Protein AF-D3AUK9-F1 (afdb_monomer)

Secondary structure (DSSP, 8-state):
-HHHHHHHH-HHHHHHHHHHHHHHHHHHHHH----HHHHHHHHHH-HHIIIIIIHHHHHHHHHHH-SPPPHHHHHHHSSHHHHHHHHHHHHHHHHHHHHHHHHHHHHHHTTTS----SPP-S---TTHHHHHHHHHH-SSHHHHHHHHHHHHHHHHHHHHHHHHHHHHHS-HHHHHHHHHHHHHHHHHHHH-GGGGSTTGGG---HHHHH-HHHHHSSTTHHHHHHHHHHHHHHHHHHHHHT-

Structure (mmCIF, N/CA/C/O backbone):
data_AF-D3AUK9-F1
#
_entry.id   AF-D3AUK9-F1
#
loop_
_atom_site.group_PDB
_atom_site.id
_atom_site.type_symbol
_atom_site.label_atom_id
_atom_site.label_alt_id
_atom_site.label_comp_id
_atom_site.label_asym_id
_atom_site.label_entity_id
_atom_site.label_seq_id
_atom_site.pdbx_PDB_ins_code
_atom_site.Cartn_x
_atom_site.Cartn_y
_atom_site.Cartn_z
_atom_site.occupancy
_atom_site.B_iso_or_equiv
_atom_site.auth_seq_id
_atom_site.auth_comp_id
_atom_site.auth_asym_id
_atom_site.auth_atom_id
_atom_site.pdbx_PDB_model_num
ATOM 1 N N . MET A 1 1 ? -7.028 -16.458 15.672 1.00 83.19 1 MET A N 1
ATOM 2 C CA . MET A 1 1 ? -7.188 -15.115 15.079 1.00 83.19 1 MET A CA 1
ATOM 3 C C . MET A 1 1 ? -7.202 -15.163 13.557 1.00 83.19 1 MET A C 1
ATOM 5 O O . MET A 1 1 ? -8.233 -14.851 12.987 1.00 83.19 1 MET A O 1
ATOM 9 N N . VAL A 1 2 ? -6.134 -15.646 12.905 1.00 80.62 2 VAL A N 1
ATOM 10 C CA . VAL A 1 2 ? -6.003 -15.684 11.428 1.00 80.62 2 VAL A CA 1
ATOM 11 C C . VAL A 1 2 ? -7.213 -16.299 10.715 1.00 80.62 2 VAL A C 1
ATOM 13 O O . VAL A 1 2 ? -7.786 -15.641 9.860 1.00 80.62 2 VAL A O 1
ATOM 16 N N . ARG A 1 3 ? -7.676 -17.491 11.122 1.00 82.38 3 ARG A N 1
ATOM 17 C CA . ARG A 1 3 ? -8.861 -18.139 10.525 1.00 82.38 3 ARG A CA 1
ATOM 18 C C . ARG A 1 3 ? -10.126 -17.264 10.543 1.00 82.38 3 ARG A C 1
ATOM 20 O O . ARG A 1 3 ? -10.845 -17.227 9.560 1.00 82.38 3 ARG A O 1
ATOM 27 N N . ARG A 1 4 ? -10.375 -16.518 11.622 1.00 81.50 4 ARG A N 1
ATOM 28 C CA . ARG A 1 4 ? -11.556 -15.639 11.713 1.00 81.50 4 ARG A CA 1
ATOM 29 C C . ARG A 1 4 ? -11.426 -14.419 10.815 1.00 81.50 4 ARG A C 1
ATOM 31 O O . ARG A 1 4 ? -12.382 -14.012 10.169 1.00 81.50 4 ARG A O 1
ATOM 38 N N . VAL A 1 5 ? -10.227 -13.836 10.772 1.00 81.31 5 VAL A N 1
ATOM 39 C CA . VAL A 1 5 ? -9.946 -12.721 9.863 1.00 81.31 5 VAL A CA 1
ATOM 40 C C . VAL A 1 5 ? -10.080 -13.188 8.412 1.00 81.31 5 VAL A C 1
ATOM 42 O O . VAL A 1 5 ? -10.626 -12.457 7.597 1.00 81.31 5 VAL A O 1
ATOM 45 N N . TRP A 1 6 ? -9.676 -14.425 8.108 1.00 83.81 6 TRP A N 1
ATOM 46 C CA . TRP A 1 6 ? -9.860 -15.052 6.800 1.00 83.81 6 TRP A CA 1
ATOM 47 C C . TRP A 1 6 ? -11.337 -15.232 6.432 1.00 83.81 6 TRP A C 1
ATOM 49 O O . TRP A 1 6 ? -1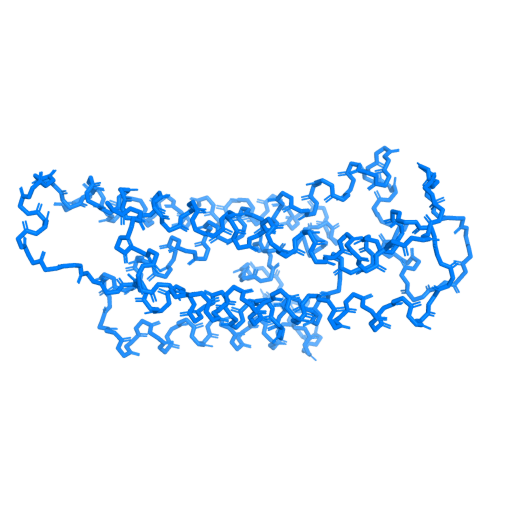1.740 -14.879 5.327 1.00 83.81 6 TRP A O 1
ATOM 59 N N . GLU A 1 7 ? -12.155 -15.722 7.366 1.00 85.19 7 GLU A N 1
ATOM 60 C CA . GLU A 1 7 ? -13.603 -15.879 7.177 1.00 85.19 7 GLU A CA 1
ATOM 61 C C . GLU A 1 7 ? -14.287 -14.529 6.876 1.00 85.19 7 GLU A C 1
ATOM 63 O O . GLU A 1 7 ? -15.116 -14.458 5.973 1.00 85.19 7 GLU A O 1
ATOM 68 N N . LYS A 1 8 ? -13.885 -13.436 7.547 1.00 83.31 8 LYS A N 1
ATOM 69 C CA . LYS A 1 8 ? -14.381 -12.072 7.257 1.00 83.31 8 LYS A CA 1
ATOM 70 C C . LYS A 1 8 ? -13.822 -11.490 5.949 1.00 83.31 8 LYS A C 1
ATOM 72 O O . LYS A 1 8 ? -14.513 -10.762 5.230 1.00 83.31 8 LYS A O 1
ATOM 77 N N . ALA A 1 9 ? -12.564 -11.794 5.635 1.00 81.44 9 ALA A N 1
ATOM 78 C CA . ALA A 1 9 ? -11.902 -11.355 4.413 1.00 81.44 9 ALA A CA 1
ATOM 79 C C . ALA A 1 9 ? -12.588 -11.937 3.173 1.00 81.44 9 ALA A C 1
ATOM 81 O O . ALA A 1 9 ? -12.938 -11.186 2.262 1.00 81.44 9 ALA A O 1
ATOM 82 N N . GLY A 1 10 ? -12.844 -13.244 3.177 1.00 84.69 10 GLY A N 1
ATOM 83 C CA . GLY A 1 10 ? -13.450 -13.963 2.064 1.00 84.69 10 GLY A CA 1
ATOM 84 C C . GLY A 1 10 ? -12.535 -14.064 0.837 1.00 84.69 10 GLY A C 1
ATOM 85 O O . GLY A 1 10 ? -11.755 -13.166 0.521 1.00 84.69 10 GLY A O 1
ATOM 86 N N . LEU A 1 11 ? -12.664 -15.165 0.097 1.00 87.75 11 LEU A N 1
ATOM 87 C CA . LEU A 1 11 ? -11.860 -15.429 -1.103 1.00 87.75 11 LEU A CA 1
ATOM 88 C C . LEU A 1 11 ? -12.152 -14.451 -2.253 1.00 87.75 11 LEU A C 1
ATOM 90 O O . LEU A 1 11 ? -11.255 -14.130 -3.027 1.00 87.75 11 LEU A O 1
ATOM 94 N N . GLY A 1 12 ? -13.382 -13.937 -2.357 1.00 88.38 12 GLY A N 1
ATOM 95 C CA . GLY A 1 12 ? -13.797 -13.083 -3.477 1.00 88.38 12 GLY A CA 1
ATOM 96 C C . GLY A 1 12 ? -12.948 -11.819 -3.644 1.00 88.38 12 GLY A C 1
ATOM 97 O O . GLY A 1 12 ? -12.628 -11.449 -4.768 1.00 88.38 12 GLY A O 1
ATOM 98 N N . LYS A 1 13 ? -12.506 -11.193 -2.543 1.00 89.62 13 LYS A N 1
ATOM 99 C CA . LYS A 1 13 ? -11.659 -9.985 -2.587 1.00 89.62 13 LYS A CA 1
ATOM 100 C C . LYS A 1 13 ? -10.260 -10.284 -3.134 1.00 89.62 13 LYS A C 1
ATOM 102 O O . LYS A 1 13 ? -9.698 -9.469 -3.857 1.00 89.62 13 LYS A O 1
ATOM 107 N N . PHE A 1 14 ? -9.724 -11.466 -2.826 1.00 89.00 14 PHE A N 1
ATOM 108 C CA . PHE A 1 14 ? -8.441 -11.929 -3.356 1.00 89.00 14 PHE A CA 1
ATOM 109 C C . PHE A 1 14 ? -8.522 -12.167 -4.859 1.00 89.00 14 PHE A C 1
ATOM 111 O O . PHE A 1 14 ? -7.675 -11.671 -5.595 1.00 89.00 14 PHE A O 1
ATOM 118 N N . PHE A 1 15 ? -9.560 -12.875 -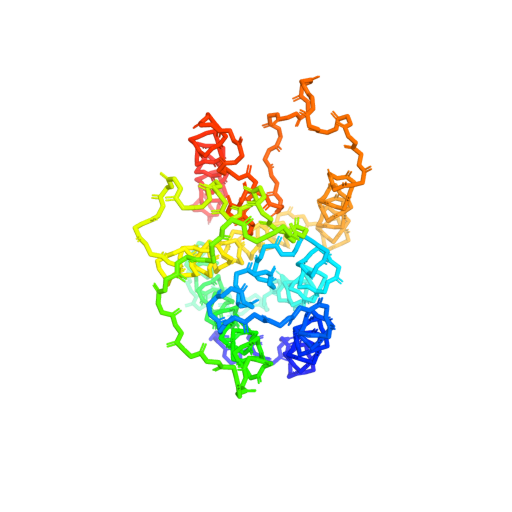5.313 1.00 91.25 15 PHE A N 1
ATOM 119 C CA . PHE A 1 15 ? -9.793 -13.090 -6.740 1.00 91.25 15 PHE A CA 1
ATOM 120 C C . PHE A 1 15 ? -10.021 -11.777 -7.484 1.00 91.25 15 PHE A C 1
ATOM 122 O O . PHE A 1 15 ? -9.451 -11.585 -8.552 1.00 91.25 15 PHE A O 1
ATOM 129 N N . LEU A 1 16 ? -10.797 -10.857 -6.905 1.00 92.62 16 LEU A N 1
ATOM 130 C CA . LEU A 1 16 ? -11.033 -9.543 -7.490 1.00 92.62 16 LEU A CA 1
ATOM 131 C C . LEU A 1 16 ? -9.719 -8.784 -7.694 1.00 92.62 16 LEU A C 1
ATOM 133 O O . LEU A 1 16 ? -9.466 -8.314 -8.799 1.00 92.62 16 LEU A O 1
ATOM 137 N N . LEU A 1 17 ? -8.866 -8.709 -6.664 1.00 92.12 17 LEU A N 1
ATOM 138 C CA . LEU A 1 17 ? -7.568 -8.056 -6.812 1.00 92.12 17 LEU A CA 1
ATOM 139 C C . LEU A 1 17 ? -6.706 -8.769 -7.849 1.00 92.12 17 LEU A C 1
ATOM 141 O O . LEU A 1 17 ? -6.163 -8.114 -8.723 1.00 92.12 17 LEU A O 1
ATOM 145 N N . PHE A 1 18 ? -6.616 -10.096 -7.778 1.00 92.62 18 PHE A N 1
ATOM 146 C CA . PHE A 1 18 ? -5.813 -10.898 -8.696 1.00 92.62 18 PHE A CA 1
ATOM 147 C C . PHE A 1 18 ? -6.205 -10.664 -10.162 1.00 92.62 18 PHE A C 1
ATOM 149 O O . PHE A 1 18 ? -5.341 -10.432 -11.005 1.00 92.62 18 PHE A O 1
ATOM 156 N N . VAL A 1 19 ? -7.506 -10.667 -10.466 1.00 93.56 19 VAL A N 1
ATOM 157 C CA . VAL A 1 19 ? -8.021 -10.406 -11.818 1.00 93.56 19 VAL A CA 1
ATOM 158 C C . VAL A 1 19 ? -7.744 -8.967 -12.243 1.00 93.56 19 VAL A C 1
ATOM 160 O O . VAL A 1 19 ? -7.290 -8.752 -13.362 1.00 93.56 19 VAL A O 1
ATOM 163 N N . LEU A 1 20 ? -7.955 -7.981 -11.367 1.00 93.31 20 LEU A N 1
ATOM 164 C CA . LEU A 1 20 ? -7.631 -6.587 -11.680 1.00 93.31 20 LEU A CA 1
ATOM 165 C C . LEU A 1 20 ? -6.128 -6.400 -11.940 1.00 93.31 20 LEU A C 1
ATOM 167 O O . LEU A 1 20 ? -5.760 -5.745 -12.910 1.00 93.31 20 LEU A O 1
ATOM 171 N N . SER A 1 21 ? -5.259 -7.021 -11.138 1.00 92.19 21 SER A N 1
ATOM 172 C CA . SER A 1 21 ? -3.807 -7.030 -11.347 1.00 92.19 21 SER A CA 1
ATOM 173 C C . SER A 1 21 ? -3.421 -7.639 -12.695 1.00 92.19 21 SER A C 1
ATOM 175 O O . SER A 1 21 ? -2.551 -7.101 -13.377 1.00 92.19 21 SER A O 1
ATOM 177 N N . LEU A 1 22 ? -4.080 -8.729 -13.107 1.00 91.81 22 LEU A N 1
ATOM 178 C CA . LEU A 1 22 ? -3.879 -9.317 -14.432 1.00 91.81 22 LEU A CA 1
ATOM 179 C C . LEU A 1 22 ? -4.334 -8.375 -15.550 1.00 91.81 22 LEU A C 1
ATOM 181 O O . LEU A 1 22 ? -3.610 -8.206 -16.523 1.00 91.81 22 LEU A O 1
ATOM 185 N N . LEU A 1 23 ? -5.509 -7.755 -15.423 1.00 91.19 23 LEU A N 1
ATOM 186 C CA . LEU A 1 23 ? -6.055 -6.858 -16.446 1.00 91.19 23 LEU A CA 1
ATOM 187 C C . LEU A 1 23 ? -5.171 -5.625 -16.656 1.00 91.19 23 LEU A C 1
ATOM 189 O O . LEU A 1 23 ? -4.817 -5.324 -17.793 1.00 91.19 23 LEU A O 1
ATOM 193 N N . PHE A 1 24 ? -4.767 -4.951 -15.575 1.00 88.06 24 PHE A N 1
ATOM 194 C CA . PHE A 1 24 ? -3.859 -3.802 -15.658 1.00 88.06 24 PHE A CA 1
ATOM 195 C C . PHE A 1 24 ? -2.479 -4.211 -16.181 1.00 88.06 24 PHE A C 1
ATOM 197 O O . PHE A 1 24 ? -1.945 -3.557 -17.073 1.00 88.06 24 PHE A O 1
ATOM 204 N N . GLY A 1 25 ? -1.930 -5.336 -15.709 1.00 84.56 25 GLY A N 1
ATOM 205 C CA . GLY A 1 25 ? -0.647 -5.829 -16.208 1.00 84.56 25 GLY A CA 1
ATOM 206 C C . GLY A 1 25 ? -0.685 -6.222 -17.691 1.00 84.56 25 GLY A C 1
ATOM 207 O O . GLY A 1 25 ? 0.280 -5.988 -18.410 1.00 84.56 25 GLY A O 1
ATOM 208 N N . LEU A 1 26 ? -1.794 -6.774 -18.191 1.00 86.69 26 LEU A N 1
ATOM 209 C CA . LEU A 1 26 ? -1.962 -7.063 -19.620 1.00 86.69 26 LEU A CA 1
ATOM 210 C C . LEU A 1 26 ? -2.169 -5.791 -20.447 1.00 86.69 26 LEU A C 1
ATOM 212 O O . LEU A 1 26 ? -1.640 -5.712 -21.552 1.00 86.69 26 LEU A O 1
ATOM 216 N N . SER A 1 27 ? -2.893 -4.802 -19.917 1.00 84.88 27 SER A N 1
ATOM 217 C CA . SER A 1 27 ? -3.068 -3.499 -20.568 1.00 84.88 27 SER A CA 1
ATOM 218 C C . SER A 1 27 ? -1.721 -2.822 -20.824 1.00 84.88 27 SER A C 1
ATOM 220 O O . SER A 1 27 ? -1.486 -2.325 -21.923 1.00 84.88 27 SER A O 1
ATOM 222 N N . GLU A 1 28 ? -0.812 -2.868 -19.848 1.00 79.81 28 GLU A N 1
ATOM 223 C CA . GLU A 1 28 ? 0.521 -2.274 -19.984 1.00 79.81 28 GLU A CA 1
ATOM 224 C C . GLU A 1 28 ? 1.384 -3.022 -21.009 1.00 79.81 28 GLU A C 1
ATOM 226 O O . GLU A 1 28 ? 2.085 -2.411 -21.809 1.00 79.81 28 GLU A O 1
ATOM 231 N N . ARG A 1 29 ? 1.257 -4.355 -21.076 1.00 74.88 29 ARG A N 1
ATOM 232 C CA . ARG A 1 29 ? 1.980 -5.184 -22.055 1.00 74.88 29 ARG A CA 1
ATOM 233 C C . ARG A 1 29 ? 1.612 -4.857 -23.502 1.00 74.88 29 ARG A C 1
ATOM 235 O O . ARG A 1 29 ? 2.447 -4.987 -24.392 1.00 74.88 29 ARG A O 1
ATOM 242 N N . VAL A 1 30 ? 0.358 -4.483 -23.756 1.00 63.41 30 VAL A N 1
ATOM 243 C CA . VAL A 1 30 ? -0.103 -4.103 -25.103 1.00 63.41 30 VAL A CA 1
ATOM 244 C C . VAL A 1 30 ? 0.526 -2.774 -25.547 1.00 63.41 30 VAL A C 1
ATOM 246 O O . VAL A 1 30 ? 0.650 -2.532 -26.746 1.00 63.41 30 VAL A O 1
ATOM 249 N N . SER A 1 31 ? 0.968 -1.945 -24.597 1.00 59.28 31 SER A N 1
ATOM 250 C CA . SER A 1 31 ? 1.514 -0.609 -24.841 1.00 59.28 31 SER A CA 1
ATOM 251 C C . SER A 1 31 ? 2.997 -0.609 -25.253 1.00 59.28 31 SER A C 1
ATOM 253 O O . SER A 1 31 ? 3.444 0.327 -25.918 1.00 59.28 31 SER A O 1
ATOM 255 N N . THR A 1 32 ? 3.772 -1.657 -24.927 1.00 58.97 32 THR A N 1
ATOM 256 C CA . THR A 1 32 ? 5.242 -1.620 -25.072 1.00 58.97 32 THR A CA 1
ATOM 257 C C . THR A 1 32 ? 5.903 -2.981 -25.348 1.00 58.97 32 THR A C 1
ATOM 259 O O . THR A 1 32 ? 5.595 -3.995 -24.725 1.00 58.97 32 THR A O 1
ATOM 262 N N . GLN A 1 33 ? 6.891 -3.007 -26.256 1.00 57.28 33 GLN A N 1
ATOM 263 C CA . GLN A 1 33 ? 7.798 -4.150 -26.461 1.00 57.28 33 GLN A CA 1
ATOM 264 C C . GLN A 1 33 ? 8.992 -4.072 -25.499 1.00 57.28 33 GLN A C 1
ATOM 266 O O . GLN A 1 33 ? 10.090 -3.678 -25.888 1.00 57.28 33 GLN A O 1
ATOM 271 N N . ASP A 1 34 ? 8.773 -4.458 -24.245 1.00 70.06 34 ASP A N 1
ATOM 272 C CA . ASP A 1 34 ? 9.756 -4.278 -23.174 1.00 70.06 34 ASP A CA 1
ATOM 273 C C . ASP A 1 34 ? 10.297 -5.597 -22.591 1.00 70.06 34 ASP A C 1
ATOM 275 O O . ASP A 1 34 ? 9.736 -6.682 -22.751 1.00 70.06 34 ASP A O 1
ATOM 279 N N . THR A 1 35 ? 11.438 -5.514 -21.902 1.00 84.50 35 THR A N 1
ATOM 280 C CA . THR A 1 35 ? 12.014 -6.630 -21.133 1.00 84.50 35 THR A CA 1
ATOM 281 C C . THR A 1 35 ? 11.206 -6.872 -19.857 1.00 84.50 35 THR A C 1
ATOM 283 O O . THR A 1 35 ? 10.535 -5.969 -19.353 1.00 84.50 35 THR A O 1
ATOM 286 N N . LEU A 1 36 ? 11.291 -8.078 -19.281 1.00 86.00 36 LEU A N 1
ATOM 287 C CA . LEU A 1 36 ? 10.514 -8.435 -18.086 1.00 86.00 36 LEU A CA 1
ATOM 288 C C . LEU A 1 36 ? 10.660 -7.410 -16.937 1.00 86.00 36 LEU A C 1
ATOM 290 O O . LEU A 1 36 ? 9.636 -6.996 -16.397 1.00 86.00 36 LEU A O 1
ATOM 294 N N . PRO A 1 37 ? 11.866 -6.944 -16.549 1.00 86.38 37 PRO A N 1
ATOM 295 C CA . PRO A 1 37 ? 11.988 -6.008 -15.427 1.00 86.38 37 PRO A CA 1
ATOM 296 C C . PRO A 1 37 ? 11.383 -4.632 -15.709 1.00 86.38 37 PRO A C 1
ATOM 298 O O . PRO A 1 37 ? 10.886 -3.984 -14.793 1.00 86.38 37 PRO A O 1
ATOM 301 N N . VAL A 1 38 ? 11.415 -4.192 -16.966 1.00 85.81 38 VAL A N 1
ATOM 302 C CA . VAL A 1 38 ? 10.840 -2.911 -17.392 1.00 85.81 38 VAL A CA 1
ATOM 303 C C . VAL A 1 38 ? 9.320 -2.976 -17.331 1.00 85.81 38 VAL A C 1
ATOM 305 O O . VAL A 1 38 ? 8.703 -2.093 -16.741 1.00 85.81 38 VAL A O 1
ATOM 308 N N . HIS A 1 39 ? 8.740 -4.078 -17.814 1.00 87.62 39 HIS A N 1
ATOM 309 C CA . HIS A 1 39 ? 7.311 -4.364 -17.689 1.00 87.62 39 HIS A CA 1
ATOM 310 C C . HIS A 1 39 ? 6.847 -4.355 -16.226 1.00 87.62 39 HIS A C 1
ATOM 312 O O . HIS A 1 39 ? 5.895 -3.667 -15.864 1.00 87.62 39 HIS A O 1
ATOM 318 N N . LEU A 1 40 ? 7.560 -5.067 -15.347 1.00 88.81 40 LEU A N 1
ATOM 319 C CA . LEU A 1 40 ? 7.232 -5.100 -13.918 1.00 88.81 40 LEU A CA 1
ATOM 320 C C . LEU A 1 40 ? 7.336 -3.713 -13.274 1.00 88.81 40 LEU A C 1
ATOM 322 O O . LEU A 1 40 ? 6.477 -3.346 -12.476 1.00 88.81 40 LEU A O 1
ATOM 326 N N . LEU A 1 41 ? 8.368 -2.934 -13.610 1.00 88.50 41 LEU A N 1
ATOM 327 C CA . LEU A 1 41 ? 8.520 -1.575 -13.095 1.00 88.50 41 LEU A CA 1
ATOM 328 C C . LEU A 1 41 ? 7.435 -0.629 -13.610 1.00 88.50 41 LEU A C 1
ATOM 330 O O . LEU A 1 41 ? 6.998 0.212 -12.831 1.00 88.50 41 LEU A O 1
ATOM 334 N N . ALA A 1 42 ? 6.991 -0.758 -14.860 1.00 87.69 42 ALA A N 1
ATOM 335 C CA . ALA A 1 42 ? 5.888 0.038 -15.393 1.00 87.69 42 ALA A CA 1
ATOM 336 C C . ALA A 1 42 ? 4.610 -0.209 -14.578 1.00 87.69 42 ALA A C 1
ATOM 338 O O . ALA A 1 42 ? 4.073 0.717 -13.973 1.00 87.69 42 ALA A O 1
ATOM 339 N N . VAL A 1 43 ? 4.213 -1.476 -14.417 1.00 88.88 43 VAL A N 1
ATOM 340 C CA . VAL A 1 43 ? 3.007 -1.842 -13.654 1.00 88.88 43 VAL A CA 1
ATOM 341 C C . VAL A 1 43 ? 3.122 -1.459 -12.171 1.00 88.88 43 VAL A C 1
ATOM 343 O O . VAL A 1 43 ? 2.165 -0.976 -11.569 1.00 88.88 43 VAL A O 1
ATOM 346 N N . LEU A 1 44 ? 4.295 -1.634 -11.548 1.00 89.69 44 LEU A N 1
ATOM 347 C CA . LEU A 1 44 ? 4.500 -1.275 -10.138 1.00 89.69 44 LEU A CA 1
ATOM 348 C C . LEU A 1 44 ? 4.515 0.239 -9.886 1.00 89.69 44 LEU A C 1
ATOM 350 O O . LEU A 1 44 ? 4.283 0.650 -8.749 1.00 89.69 44 LEU A O 1
ATOM 354 N N . ASN A 1 45 ? 4.797 1.053 -10.904 1.00 88.31 45 ASN A N 1
ATOM 355 C CA . ASN A 1 45 ? 4.790 2.511 -10.803 1.00 88.31 45 ASN A CA 1
ATOM 356 C C . ASN A 1 45 ? 3.529 3.151 -11.401 1.00 88.31 45 ASN A C 1
ATOM 358 O O . ASN A 1 45 ? 3.390 4.374 -11.329 1.00 88.31 45 ASN A O 1
ATOM 362 N N . ASP A 1 46 ? 2.595 2.354 -11.924 1.00 87.88 46 ASP A N 1
ATOM 363 C CA . ASP A 1 46 ? 1.311 2.850 -12.402 1.00 87.88 46 ASP A CA 1
ATOM 364 C C . ASP A 1 46 ? 0.440 3.331 -11.232 1.00 87.88 46 ASP A C 1
ATOM 366 O O . ASP A 1 46 ? -0.092 2.561 -10.425 1.00 87.88 46 ASP A O 1
ATOM 370 N N . GLN A 1 47 ? 0.292 4.655 -11.156 1.00 87.50 47 GLN A N 1
ATOM 371 C CA . GLN A 1 47 ? -0.484 5.341 -10.131 1.00 87.50 47 GLN A CA 1
ATOM 372 C C . GLN A 1 47 ? -1.980 5.019 -10.202 1.00 87.50 47 GLN A C 1
ATOM 374 O O . GLN A 1 47 ? -2.648 4.944 -9.167 1.00 87.50 47 GLN A O 1
ATOM 379 N N . TYR A 1 48 ? -2.503 4.794 -11.408 1.00 87.38 48 TYR A N 1
ATOM 380 C CA . TYR A 1 48 ? -3.911 4.486 -11.625 1.00 87.38 48 TYR A CA 1
ATOM 381 C C . TYR A 1 48 ? -4.236 3.079 -11.148 1.00 87.38 48 TYR A C 1
ATOM 383 O O . TYR A 1 48 ? -5.245 2.885 -10.465 1.00 87.38 48 TYR A O 1
ATOM 391 N N . TYR A 1 49 ? -3.348 2.125 -11.423 1.00 89.31 49 TYR A N 1
ATOM 392 C CA . TYR A 1 49 ? -3.495 0.754 -10.962 1.00 89.31 49 TYR A CA 1
ATOM 393 C C . TYR A 1 49 ? -3.693 0.678 -9.441 1.00 89.31 49 TYR A C 1
ATOM 395 O O . TYR A 1 49 ? -4.697 0.122 -8.982 1.00 89.31 49 TYR A O 1
ATOM 403 N N . TYR A 1 50 ? -2.823 1.281 -8.619 1.00 88.81 50 TYR A N 1
ATOM 404 C CA . TYR A 1 50 ? -3.045 1.139 -7.176 1.00 88.81 50 TYR A CA 1
ATOM 405 C C . TYR A 1 50 ? -4.207 1.979 -6.660 1.00 88.81 50 TYR A C 1
ATOM 407 O O . TYR A 1 50 ? -4.928 1.515 -5.781 1.00 88.81 50 TYR A O 1
ATOM 415 N N . THR A 1 51 ? -4.420 3.189 -7.172 1.00 88.19 51 THR A N 1
ATOM 416 C CA . THR A 1 51 ? -5.477 4.060 -6.641 1.00 88.19 51 THR A CA 1
ATOM 417 C C . THR A 1 51 ? -6.876 3.579 -7.022 1.00 88.19 51 THR A C 1
ATOM 419 O O . THR A 1 51 ? -7.802 3.708 -6.222 1.00 88.19 51 THR A O 1
ATOM 422 N N . PHE A 1 52 ? -7.055 2.982 -8.201 1.00 89.75 52 PHE A N 1
ATOM 423 C CA . PHE A 1 52 ? -8.377 2.560 -8.674 1.00 89.75 52 PHE A CA 1
ATOM 424 C C . PHE A 1 52 ? -8.632 1.054 -8.580 1.00 89.75 52 PHE A C 1
ATOM 426 O O . PHE A 1 52 ? -9.789 0.668 -8.435 1.00 89.75 52 PHE A O 1
ATOM 433 N N . ALA A 1 53 ? -7.603 0.201 -8.593 1.00 91.19 53 ALA A N 1
ATOM 434 C CA . ALA A 1 53 ? -7.789 -1.243 -8.424 1.00 91.19 53 ALA A CA 1
ATOM 435 C C . ALA A 1 53 ? -7.405 -1.724 -7.022 1.00 91.19 53 ALA A C 1
ATOM 437 O O . ALA A 1 53 ? -8.215 -2.326 -6.318 1.00 91.19 53 ALA A O 1
ATOM 438 N N . VAL A 1 54 ? -6.176 -1.449 -6.593 1.00 92.62 54 VAL A N 1
ATOM 439 C CA . VAL A 1 54 ? -5.624 -2.054 -5.374 1.00 92.62 54 VAL A CA 1
ATOM 440 C C . VAL A 1 54 ? -6.255 -1.485 -4.106 1.00 92.62 54 VAL A C 1
ATOM 442 O O . VAL A 1 54 ? -6.748 -2.225 -3.254 1.00 92.62 54 VAL A O 1
ATOM 445 N N . LEU A 1 55 ? -6.234 -0.161 -3.971 1.00 91.94 55 LEU A N 1
ATOM 446 C CA . LEU A 1 55 ? -6.612 0.550 -2.759 1.00 91.94 55 LEU A CA 1
ATOM 447 C C . LEU A 1 55 ? -8.096 0.349 -2.408 1.00 91.94 55 LEU A C 1
ATOM 449 O O . LEU A 1 55 ? -8.366 0.041 -1.246 1.00 91.94 55 LEU A O 1
ATOM 453 N N . PRO A 1 56 ? -9.062 0.404 -3.351 1.00 92.62 56 PRO A N 1
ATOM 454 C CA . PRO A 1 56 ? -10.458 0.094 -3.047 1.00 92.62 56 PRO A CA 1
ATOM 455 C C . PRO A 1 56 ? -10.646 -1.334 -2.539 1.00 92.62 56 PRO A C 1
ATOM 457 O O . PRO A 1 56 ? -11.302 -1.542 -1.520 1.00 92.62 56 PRO A O 1
ATOM 460 N N . VAL A 1 57 ? -10.033 -2.326 -3.194 1.00 93.44 57 VAL A N 1
ATOM 461 C CA . VAL A 1 57 ? -10.155 -3.734 -2.785 1.00 93.44 57 VAL A CA 1
ATOM 462 C C . VAL A 1 57 ? -9.523 -3.962 -1.412 1.00 93.44 57 VAL A C 1
ATOM 464 O O . VAL A 1 57 ? -10.099 -4.654 -0.567 1.00 93.44 57 VAL A O 1
ATOM 467 N N . PHE A 1 58 ? -8.378 -3.333 -1.146 1.00 94.19 58 PHE A N 1
ATOM 468 C CA . PHE A 1 58 ? -7.722 -3.419 0.152 1.00 94.19 58 PHE A CA 1
ATOM 469 C C . PHE A 1 58 ? -8.525 -2.722 1.262 1.00 94.19 58 PHE A C 1
ATOM 471 O O . PHE A 1 58 ? -8.684 -3.271 2.350 1.00 94.19 58 PHE A O 1
ATOM 478 N N . LEU A 1 59 ? -9.128 -1.563 0.995 1.00 93.44 59 LEU A N 1
ATOM 479 C CA . LEU A 1 59 ? -10.020 -0.900 1.950 1.00 93.44 59 LEU A CA 1
ATOM 480 C C . LEU A 1 59 ? -11.297 -1.717 2.203 1.00 93.44 59 LEU A C 1
ATOM 482 O O . LEU A 1 59 ? -11.753 -1.801 3.345 1.00 93.44 59 LEU A O 1
ATOM 486 N N . LEU A 1 60 ? -11.847 -2.395 1.191 1.00 92.38 60 LEU A N 1
ATOM 487 C CA . LEU A 1 60 ? -12.949 -3.352 1.366 1.00 92.38 60 LEU A CA 1
ATOM 488 C C . LEU A 1 60 ? -12.544 -4.545 2.247 1.00 92.38 60 LEU A C 1
ATOM 490 O O . LEU A 1 60 ? -13.337 -5.025 3.063 1.00 92.38 60 LEU A O 1
ATOM 494 N N . LEU A 1 61 ? -11.301 -5.018 2.131 1.00 92.94 61 LEU A N 1
ATOM 495 C CA . LEU A 1 61 ? -10.751 -6.021 3.042 1.00 92.94 61 LEU A CA 1
ATOM 496 C C . LEU A 1 61 ? -1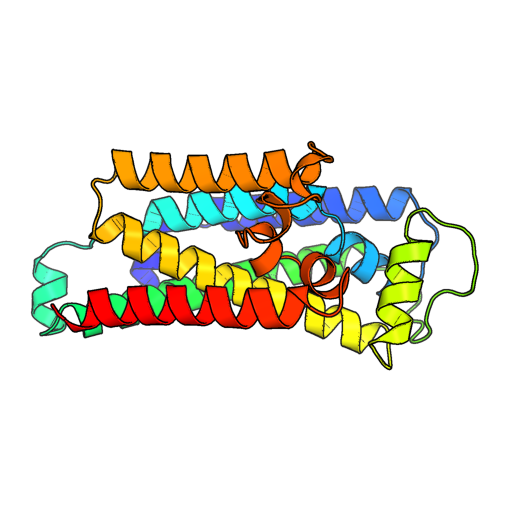0.693 -5.470 4.474 1.00 92.94 61 LEU A C 1
ATOM 498 O O . LEU A 1 61 ? -11.254 -6.078 5.388 1.00 92.94 61 LEU A O 1
ATOM 502 N N . CYS A 1 62 ? -10.072 -4.309 4.676 1.00 92.50 62 CYS A N 1
ATOM 503 C CA . CYS A 1 62 ? -9.924 -3.704 5.996 1.00 92.50 62 CYS A CA 1
ATOM 504 C C . CYS A 1 62 ? -11.276 -3.427 6.664 1.00 92.50 62 CYS A C 1
ATOM 506 O O . CYS A 1 62 ? -11.468 -3.756 7.833 1.00 92.50 62 CYS A O 1
ATOM 508 N N . THR A 1 63 ? -12.242 -2.890 5.918 1.00 89.75 63 THR A N 1
ATOM 509 C CA . THR A 1 63 ? -13.579 -2.569 6.438 1.00 89.75 63 THR A CA 1
ATOM 510 C C . THR A 1 63 ? -14.370 -3.800 6.864 1.00 89.75 63 THR A C 1
ATOM 512 O O . THR A 1 63 ? -15.122 -3.727 7.831 1.00 89.75 63 THR A O 1
ATOM 515 N N . SER A 1 64 ? -14.153 -4.953 6.225 1.00 88.12 64 SER A N 1
ATOM 516 C CA . SER A 1 64 ? -14.771 -6.217 6.650 1.00 88.12 64 SER A CA 1
ATOM 517 C C . SER A 1 64 ? -14.199 -6.793 7.950 1.00 88.12 64 SER A C 1
ATOM 519 O O . SER A 1 64 ? -14.850 -7.598 8.609 1.00 88.12 64 SER A O 1
ATOM 521 N N . VAL A 1 65 ? -12.984 -6.386 8.327 1.00 87.75 65 VAL A N 1
ATOM 522 C CA . VAL A 1 65 ? -12.257 -6.909 9.494 1.00 87.75 65 VAL A CA 1
ATOM 523 C C . VAL A 1 65 ? -12.239 -5.912 10.659 1.00 87.75 65 VAL A C 1
ATOM 525 O O . VAL A 1 65 ? -11.998 -6.321 11.797 1.00 87.75 65 VAL A O 1
ATOM 528 N N . MET A 1 66 ? -12.490 -4.623 10.400 1.00 86.88 66 MET A N 1
ATOM 529 C CA . MET A 1 66 ? -12.279 -3.557 11.385 1.00 86.88 66 MET A CA 1
ATOM 530 C C . MET A 1 66 ? -13.091 -3.741 12.671 1.00 86.88 66 MET A C 1
ATOM 532 O O . MET A 1 66 ? -12.570 -3.466 13.748 1.00 86.88 66 MET A O 1
ATOM 536 N N . GLU A 1 67 ? -14.312 -4.274 12.575 1.00 82.50 67 GLU A N 1
ATOM 537 C CA . GLU A 1 67 ? -15.197 -4.465 13.727 1.00 82.50 67 GLU A CA 1
ATOM 538 C C . GLU A 1 67 ? -14.597 -5.414 14.754 1.00 82.50 67 GLU A C 1
ATOM 540 O O . GLU A 1 67 ? -14.004 -6.448 14.410 1.00 82.50 67 GLU A O 1
ATOM 545 N N . ASP A 1 68 ? -14.749 -5.055 16.025 1.00 78.00 68 ASP A N 1
ATOM 546 C CA . ASP A 1 68 ? -14.287 -5.885 17.120 1.00 78.00 68 ASP A CA 1
ATOM 547 C C . ASP A 1 68 ? -15.050 -7.199 17.218 1.00 78.00 68 ASP A C 1
ATOM 549 O O . ASP A 1 68 ? -16.245 -7.298 16.941 1.00 78.00 68 ASP A O 1
ATOM 553 N N . ASP A 1 69 ? -14.297 -8.244 17.553 1.00 77.81 69 ASP A N 1
ATOM 554 C CA . ASP A 1 69 ? -14.869 -9.546 17.833 1.00 77.81 69 ASP A CA 1
ATOM 555 C C . ASP A 1 69 ? -15.670 -9.486 19.139 1.00 77.81 69 ASP A C 1
ATOM 557 O O . ASP A 1 69 ? -15.525 -8.569 19.950 1.00 77.81 69 ASP A O 1
ATOM 561 N N . THR A 1 70 ? -16.518 -10.491 19.353 1.00 74.88 70 THR A N 1
ATOM 562 C CA . THR A 1 70 ? -17.378 -10.561 20.535 1.00 74.88 70 THR A CA 1
ATOM 563 C C . THR A 1 70 ? -16.580 -10.382 21.835 1.00 74.88 70 THR A C 1
ATOM 565 O O . THR A 1 70 ? -15.442 -10.853 21.935 1.00 74.88 70 THR A O 1
ATOM 568 N N . PRO A 1 71 ? -17.169 -9.761 22.874 1.00 70.31 71 PRO A N 1
ATOM 569 C CA . PRO A 1 71 ? -16.467 -9.433 24.121 1.00 70.31 71 PRO A CA 1
ATOM 570 C C . PRO A 1 71 ? -15.846 -10.660 24.807 1.00 70.31 71 PRO A C 1
ATOM 572 O O . PRO A 1 71 ? -14.807 -10.558 25.455 1.00 70.31 71 PRO A O 1
ATOM 575 N N . PHE A 1 72 ? -16.410 -11.850 24.580 1.00 62.62 72 PHE A N 1
ATOM 576 C CA . PHE A 1 72 ? -15.868 -13.128 25.051 1.00 62.62 72 PHE A CA 1
ATOM 577 C C . PHE A 1 72 ? -14.445 -13.414 24.536 1.00 62.62 72 PHE A C 1
ATOM 579 O O . PHE A 1 72 ? -13.644 -14.081 25.188 1.00 62.62 72 PHE A O 1
ATOM 586 N N . VAL A 1 73 ? -14.104 -12.896 23.355 1.00 71.38 73 VAL A N 1
ATOM 587 C CA . VAL A 1 73 ? -12.771 -13.014 22.763 1.00 71.38 73 VAL A CA 1
ATOM 588 C C . VAL A 1 73 ? -11.786 -12.088 23.465 1.00 71.38 73 VAL A C 1
ATOM 590 O O . VAL A 1 73 ? -10.655 -12.511 23.688 1.00 71.38 73 VAL A O 1
ATOM 593 N N . LEU A 1 74 ? -12.199 -10.877 23.859 1.00 72.38 74 LEU A N 1
ATOM 594 C CA . LEU A 1 74 ? -11.332 -9.932 24.571 1.00 72.38 74 LEU A CA 1
ATOM 595 C C . LEU A 1 74 ? -10.889 -10.479 25.933 1.00 72.38 74 LEU A C 1
ATOM 597 O O . LEU A 1 74 ? -9.706 -10.395 26.260 1.00 72.38 74 LEU A O 1
ATOM 601 N N . VAL A 1 75 ? -11.798 -11.120 26.677 1.00 72.19 75 VAL A N 1
ATOM 602 C CA . VAL A 1 75 ? -11.496 -11.720 27.994 1.00 72.19 75 VAL A CA 1
ATOM 603 C C . VAL A 1 75 ? -10.350 -12.734 27.905 1.00 72.19 75 VAL A C 1
ATOM 605 O O . VAL A 1 75 ? -9.505 -12.802 28.794 1.00 72.19 75 VAL A O 1
ATOM 608 N N . ARG A 1 76 ? -10.246 -13.474 26.792 1.00 79.50 76 ARG A N 1
ATOM 609 C CA . ARG A 1 76 ? -9.184 -14.471 26.579 1.00 79.50 76 ARG A CA 1
ATOM 610 C C . ARG A 1 76 ? -7.779 -13.863 26.467 1.00 79.50 76 ARG A C 1
ATOM 612 O O . ARG A 1 76 ? -6.804 -14.561 26.729 1.00 79.50 76 ARG A O 1
ATOM 619 N N . TYR A 1 77 ? -7.658 -12.605 26.041 1.00 79.88 77 TYR A N 1
ATOM 620 C CA . TYR A 1 77 ? -6.363 -11.951 25.804 1.00 79.88 77 TYR A CA 1
ATOM 621 C C . TYR A 1 77 ? -5.881 -11.092 26.983 1.00 79.88 77 TYR A C 1
ATOM 623 O O . TYR A 1 77 ? -4.719 -10.674 26.994 1.00 79.88 77 TYR A O 1
ATOM 631 N N . GLY A 1 78 ? -6.735 -10.862 27.984 1.00 78.38 78 GLY A N 1
ATOM 632 C CA . GLY A 1 78 ? -6.421 -10.149 29.224 1.00 78.38 78 GLY A CA 1
ATOM 633 C C . GLY A 1 78 ? -6.346 -8.628 29.077 1.00 78.38 78 GLY A C 1
ATOM 634 O O . GLY A 1 78 ? -6.946 -7.922 29.876 1.00 78.38 78 GLY A O 1
ATOM 635 N N . THR A 1 79 ? -5.660 -8.118 28.049 1.00 84.44 79 THR A N 1
ATOM 636 C CA . THR A 1 79 ? -5.585 -6.679 27.747 1.00 84.44 79 THR A CA 1
ATOM 637 C C . THR A 1 79 ? -6.004 -6.377 26.315 1.00 84.44 79 THR A C 1
ATOM 639 O O . THR A 1 79 ? -5.816 -7.196 25.404 1.00 84.44 79 THR A O 1
ATOM 642 N N . PHE A 1 80 ? -6.543 -5.175 26.102 1.00 84.31 80 PHE A N 1
ATOM 643 C CA . PHE A 1 80 ? -6.968 -4.731 24.779 1.00 84.31 80 PHE A CA 1
ATOM 644 C C . PHE A 1 80 ? -5.786 -4.656 23.808 1.00 84.31 80 PHE A C 1
ATOM 646 O O . PHE A 1 80 ? -5.861 -5.220 22.716 1.00 84.31 80 PHE A O 1
ATOM 653 N N . GLY A 1 81 ? -4.660 -4.070 24.229 1.00 85.56 81 GLY A N 1
ATOM 654 C CA . GLY A 1 81 ? -3.466 -3.981 23.389 1.00 85.56 81 GLY A CA 1
ATOM 655 C C . GLY A 1 81 ? -2.992 -5.337 22.848 1.00 85.56 81 GLY A C 1
ATOM 656 O O . GLY A 1 81 ? -2.710 -5.466 21.655 1.00 85.56 81 GLY A O 1
ATOM 657 N N . ARG A 1 82 ? -2.983 -6.395 23.674 1.00 87.25 82 ARG A N 1
ATOM 658 C CA . ARG A 1 82 ? -2.608 -7.750 23.220 1.00 87.25 82 ARG A CA 1
ATOM 659 C C . ARG A 1 82 ? -3.572 -8.286 22.167 1.00 87.25 82 ARG A C 1
ATOM 661 O O . ARG A 1 82 ? -3.128 -8.820 21.149 1.00 87.25 82 ARG A O 1
ATOM 668 N N . TYR A 1 83 ? -4.877 -8.132 22.386 1.00 89.88 83 TYR A N 1
ATOM 669 C CA . TYR A 1 83 ? -5.890 -8.506 21.399 1.00 89.88 83 TYR A CA 1
ATOM 670 C C . TYR A 1 83 ? -5.705 -7.725 20.087 1.00 89.88 83 TYR A C 1
ATOM 672 O O . TYR A 1 83 ? -5.666 -8.337 19.015 1.00 89.88 83 TYR A O 1
ATOM 680 N N . PHE A 1 84 ? -5.504 -6.406 20.165 1.00 90.25 84 PHE A N 1
ATOM 681 C CA . PHE A 1 84 ? -5.318 -5.540 19.005 1.00 90.25 84 PHE A CA 1
ATOM 682 C C . PHE A 1 84 ? -4.099 -5.956 18.178 1.00 90.25 84 PHE A C 1
ATOM 684 O O . PHE A 1 84 ? -4.222 -6.162 16.973 1.00 90.25 84 PHE A O 1
ATOM 691 N N . PHE A 1 85 ? -2.935 -6.173 18.800 1.00 91.38 85 PHE A N 1
ATOM 692 C CA . PHE A 1 85 ? -1.738 -6.608 18.071 1.00 91.38 85 PHE A CA 1
ATOM 693 C C . PHE A 1 85 ? -1.886 -8.008 17.472 1.00 91.38 85 PHE A C 1
ATOM 695 O O . PHE A 1 85 ? -1.404 -8.257 16.366 1.00 91.38 85 PHE A O 1
ATOM 702 N N . HIS A 1 86 ? -2.599 -8.923 18.136 1.00 91.44 86 HIS A N 1
ATOM 703 C CA . HIS A 1 86 ? -2.920 -10.222 17.545 1.00 91.44 86 HIS A CA 1
ATOM 704 C C . HIS A 1 86 ? -3.869 -10.106 16.344 1.00 91.44 86 HIS A C 1
ATOM 706 O O . HIS A 1 86 ? -3.684 -10.835 15.362 1.00 91.44 86 HIS A O 1
ATOM 712 N N . LYS A 1 87 ? -4.854 -9.200 16.399 1.00 91.81 87 LYS A N 1
ATOM 713 C CA . LYS A 1 87 ? -5.759 -8.876 15.285 1.00 91.81 87 LYS A CA 1
ATOM 714 C C . LYS A 1 87 ? -4.999 -8.249 14.122 1.00 91.81 87 LYS A C 1
ATOM 716 O O . LYS A 1 87 ? -5.108 -8.729 12.997 1.00 91.81 87 LYS A O 1
ATOM 721 N N . TYR A 1 88 ? -4.173 -7.248 14.410 1.00 93.94 88 TYR A N 1
ATOM 722 C CA . TYR A 1 88 ? -3.330 -6.562 13.440 1.00 93.94 88 TYR A CA 1
ATOM 723 C C . TYR A 1 88 ? -2.364 -7.523 12.755 1.00 93.94 88 TYR A C 1
ATOM 725 O O . TYR A 1 88 ? -2.339 -7.590 11.532 1.00 93.94 88 TYR A O 1
ATOM 733 N N . ARG A 1 89 ? -1.653 -8.366 13.512 1.00 93.44 89 ARG A N 1
ATOM 734 C CA . ARG A 1 89 ? -0.754 -9.379 12.942 1.00 93.44 89 ARG A CA 1
ATOM 735 C C . ARG A 1 89 ? -1.493 -10.386 12.059 1.00 93.44 89 ARG A C 1
ATOM 737 O O . ARG A 1 89 ? -0.957 -10.823 11.048 1.00 93.44 89 ARG A O 1
ATOM 744 N N . ALA A 1 90 ? -2.716 -10.770 12.426 1.00 93.19 90 ALA A N 1
ATOM 745 C CA . ALA A 1 90 ? -3.536 -11.645 11.592 1.00 93.19 90 ALA A CA 1
ATOM 746 C C . ALA A 1 90 ? -3.965 -10.963 10.283 1.00 93.19 90 ALA A C 1
ATOM 748 O O . ALA A 1 90 ? -3.894 -11.588 9.226 1.00 93.19 90 ALA A O 1
ATOM 749 N N . LEU A 1 91 ? -4.357 -9.687 10.342 1.00 93.88 91 LEU A N 1
ATOM 750 C CA . LEU A 1 91 ? -4.671 -8.897 9.154 1.00 93.88 91 LEU A CA 1
ATOM 751 C C . LEU A 1 91 ? -3.429 -8.676 8.277 1.00 93.88 91 LEU A C 1
ATOM 753 O O . LEU A 1 91 ? -3.538 -8.796 7.065 1.00 93.88 91 LEU A O 1
ATOM 757 N N . LEU A 1 92 ? -2.249 -8.464 8.871 1.00 94.50 92 LEU A N 1
ATOM 758 C CA . LEU A 1 92 ? -0.972 -8.385 8.154 1.00 94.50 92 LEU A CA 1
ATOM 759 C C . LEU A 1 92 ? -0.654 -9.665 7.380 1.00 94.50 92 LEU A C 1
ATOM 761 O O . LEU A 1 92 ? -0.240 -9.580 6.232 1.00 94.50 92 LEU A O 1
ATOM 765 N N . MET A 1 93 ? -0.865 -10.848 7.967 1.00 95.00 93 MET A N 1
ATOM 766 C CA . MET A 1 93 ? -0.646 -12.113 7.248 1.00 95.00 93 MET A CA 1
ATOM 767 C C . MET A 1 93 ? -1.566 -12.240 6.028 1.00 95.00 93 MET A C 1
ATOM 769 O O . MET A 1 93 ? -1.142 -12.693 4.970 1.00 95.00 93 MET A O 1
ATOM 773 N N . ILE A 1 94 ? -2.822 -11.816 6.165 1.00 93.44 94 ILE A N 1
ATOM 774 C CA . ILE A 1 94 ? -3.814 -11.853 5.082 1.00 93.44 94 ILE A CA 1
ATOM 775 C C . ILE A 1 94 ? -3.493 -10.806 4.016 1.00 93.44 94 ILE A C 1
ATOM 777 O O . ILE A 1 94 ? -3.554 -11.113 2.830 1.00 93.44 94 ILE A O 1
ATOM 781 N N . ALA A 1 95 ? -3.077 -9.607 4.425 1.00 94.44 95 ALA A N 1
ATOM 782 C CA . ALA A 1 95 ? -2.586 -8.567 3.532 1.00 94.44 95 ALA A CA 1
ATOM 783 C C . ALA A 1 95 ? -1.328 -9.013 2.771 1.00 94.44 95 ALA A C 1
ATOM 785 O O . ALA A 1 95 ? -1.233 -8.773 1.573 1.00 94.44 95 ALA A O 1
ATOM 786 N N . ALA A 1 96 ? -0.401 -9.711 3.432 1.00 95.31 96 ALA A N 1
ATOM 787 C CA . ALA A 1 96 ? 0.790 -10.272 2.803 1.00 95.31 96 ALA A CA 1
ATOM 788 C C . ALA A 1 96 ? 0.436 -11.362 1.785 1.00 95.31 96 ALA A C 1
ATOM 790 O O . ALA A 1 96 ? 1.013 -11.390 0.704 1.00 95.31 96 ALA A O 1
ATOM 791 N N . LEU A 1 97 ? -0.544 -12.226 2.075 1.00 94.56 97 LEU A N 1
ATOM 792 C CA . LEU A 1 97 ? -1.020 -13.206 1.096 1.00 94.56 97 LEU A CA 1
ATOM 793 C C . LEU A 1 97 ? -1.696 -12.531 -0.105 1.00 94.56 97 LEU A C 1
ATOM 795 O O . LEU A 1 97 ? -1.496 -12.946 -1.243 1.00 94.56 97 LEU A O 1
ATOM 799 N N . LEU A 1 98 ? -2.481 -11.482 0.141 1.00 93.75 98 LEU A N 1
ATOM 800 C CA . LEU A 1 98 ? -3.135 -10.701 -0.906 1.00 93.75 98 LEU A CA 1
ATOM 801 C C . LEU A 1 98 ? -2.095 -9.999 -1.790 1.00 93.75 98 LEU A C 1
ATOM 803 O O . LEU A 1 98 ? -2.187 -10.053 -3.014 1.00 93.75 98 LEU A O 1
ATOM 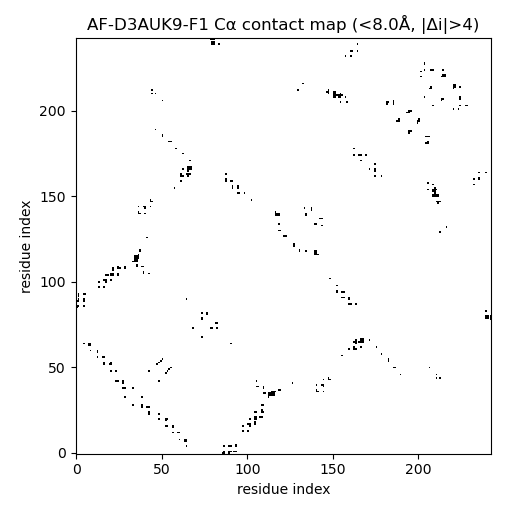807 N N . TRP A 1 99 ? -1.063 -9.430 -1.170 1.00 95.62 99 TRP A N 1
ATOM 808 C CA . TRP A 1 99 ? 0.102 -8.867 -1.844 1.00 95.62 99 TRP A CA 1
ATOM 809 C C . TRP A 1 99 ? 0.862 -9.918 -2.662 1.00 95.62 99 TRP A C 1
ATOM 811 O O . TRP A 1 99 ? 1.184 -9.664 -3.817 1.00 95.62 99 TRP A O 1
ATOM 821 N N . LEU A 1 100 ? 1.089 -11.120 -2.121 1.00 95.50 100 LEU A N 1
ATOM 822 C CA . LEU A 1 100 ? 1.714 -12.221 -2.863 1.00 95.50 100 LEU A CA 1
ATOM 823 C C . LEU A 1 100 ? 0.889 -12.606 -4.094 1.00 95.50 100 LEU A C 1
ATOM 825 O O . LEU A 1 100 ? 1.451 -12.769 -5.173 1.00 95.50 100 LEU A O 1
ATOM 829 N N . GLY A 1 101 ? -0.436 -12.710 -3.951 1.00 94.12 101 GLY A N 1
ATOM 830 C CA . GLY A 1 101 ? -1.343 -12.975 -5.069 1.00 94.12 101 GLY A CA 1
ATOM 831 C C . GLY A 1 101 ? -1.262 -11.894 -6.147 1.00 94.12 101 GLY A C 1
ATOM 832 O O . GLY A 1 101 ? -1.142 -12.208 -7.328 1.00 94.12 101 GLY A O 1
ATOM 833 N N . GLN A 1 102 ? -1.244 -10.625 -5.745 1.00 94.38 102 GLN A N 1
ATOM 834 C CA . GLN A 1 102 ? -1.036 -9.497 -6.650 1.00 94.38 102 GLN A CA 1
ATOM 835 C C . GLN A 1 102 ? 0.319 -9.563 -7.369 1.00 94.38 102 GLN A C 1
ATOM 837 O O . GLN A 1 102 ? 0.372 -9.397 -8.585 1.00 94.38 102 GLN A O 1
ATOM 842 N N . MET A 1 103 ? 1.416 -9.802 -6.646 1.00 94.50 103 MET A N 1
ATOM 843 C CA . MET A 1 103 ? 2.751 -9.883 -7.249 1.00 94.50 103 MET A CA 1
ATOM 844 C C . MET A 1 103 ? 2.845 -11.062 -8.218 1.00 94.50 103 MET A C 1
ATOM 846 O O . MET A 1 103 ? 3.410 -10.921 -9.300 1.00 94.50 103 MET A O 1
ATOM 850 N N . ALA A 1 104 ? 2.224 -12.195 -7.880 1.00 94.19 104 ALA A N 1
ATOM 851 C CA . ALA A 1 104 ? 2.106 -13.337 -8.776 1.00 94.19 104 ALA A CA 1
ATOM 852 C C . ALA A 1 104 ? 1.312 -12.986 -10.043 1.00 94.19 104 ALA A C 1
ATOM 854 O O . ALA A 1 104 ? 1.776 -13.285 -11.137 1.00 94.19 104 ALA A O 1
ATOM 855 N N . ALA A 1 105 ? 0.166 -12.305 -9.924 1.00 93.25 105 ALA A N 1
ATOM 856 C CA . ALA A 1 105 ? -0.606 -11.846 -11.080 1.00 93.25 105 ALA A CA 1
ATOM 857 C C . ALA A 1 105 ? 0.232 -10.956 -12.008 1.00 93.25 105 ALA A C 1
ATOM 859 O O . ALA A 1 105 ? 0.307 -11.214 -13.206 1.00 93.25 105 ALA A O 1
ATOM 860 N N . ILE A 1 106 ? 0.925 -9.956 -11.458 1.00 91.81 106 ILE A N 1
ATOM 861 C CA . ILE A 1 106 ? 1.768 -9.053 -12.252 1.00 91.81 106 ILE A CA 1
ATOM 862 C C . ILE A 1 106 ? 2.902 -9.838 -12.936 1.00 91.81 106 ILE A C 1
ATOM 864 O O . ILE A 1 106 ? 3.133 -9.659 -14.131 1.00 91.81 106 ILE A O 1
ATOM 868 N N . LEU A 1 107 ? 3.553 -10.774 -12.237 1.00 91.69 107 LEU A N 1
ATOM 869 C CA . LEU A 1 107 ? 4.580 -11.646 -12.823 1.00 91.69 107 LEU A CA 1
ATOM 870 C C . LEU A 1 107 ? 4.039 -12.517 -13.964 1.00 91.69 107 LEU A C 1
ATOM 872 O O . LEU A 1 107 ? 4.708 -12.658 -14.988 1.00 91.69 107 LEU A O 1
ATOM 876 N N . LEU A 1 108 ? 2.824 -13.058 -13.823 1.00 92.62 108 LEU A N 1
ATOM 877 C CA . LEU A 1 108 ? 2.169 -13.847 -14.869 1.00 92.62 108 LEU A CA 1
ATOM 878 C C . LEU A 1 108 ? 1.950 -13.029 -16.147 1.00 92.62 108 LEU A C 1
ATOM 880 O O . LEU A 1 108 ? 2.109 -13.563 -17.244 1.00 92.62 108 LEU A O 1
ATOM 884 N N . THR A 1 109 ? 1.652 -11.729 -16.032 1.00 89.94 109 THR A N 1
ATOM 885 C CA . THR A 1 109 ? 1.494 -10.867 -17.218 1.00 89.94 109 THR A CA 1
ATOM 886 C C . THR A 1 109 ? 2.791 -10.704 -18.015 1.00 89.94 109 THR A C 1
ATOM 888 O O . THR A 1 109 ? 2.742 -10.572 -19.238 1.00 89.94 109 THR A O 1
ATOM 891 N N . GLY A 1 110 ? 3.947 -10.800 -17.350 1.00 84.88 110 GLY A N 1
ATOM 892 C CA . GLY A 1 110 ? 5.272 -10.730 -17.966 1.00 84.88 110 GLY A CA 1
ATOM 893 C C . GLY A 1 110 ? 5.777 -12.047 -18.571 1.00 84.88 110 GLY A C 1
ATOM 894 O O . GLY A 1 110 ? 6.879 -12.081 -19.122 1.00 84.88 110 GLY A O 1
ATOM 895 N N . LEU A 1 111 ? 5.011 -13.143 -18.494 1.00 86.50 111 LEU A N 1
ATOM 896 C CA . LEU A 1 111 ? 5.425 -14.424 -19.072 1.00 86.50 111 LEU A CA 1
ATOM 897 C C . LEU A 1 111 ? 5.638 -14.313 -20.589 1.00 86.50 111 LEU A C 1
ATOM 899 O O . LEU A 1 111 ? 4.777 -13.833 -21.336 1.00 86.50 111 LEU A O 1
ATOM 903 N N . GLY A 1 112 ? 6.800 -14.789 -21.039 1.00 83.56 112 GLY A N 1
ATOM 904 C CA . GLY A 1 112 ? 7.241 -14.723 -22.435 1.00 83.56 112 GLY A CA 1
ATOM 905 C C . GLY A 1 112 ? 8.101 -13.503 -22.781 1.00 83.56 112 GLY A C 1
ATOM 906 O O . GLY A 1 112 ? 8.562 -13.417 -23.915 1.00 83.56 112 GLY A O 1
ATOM 907 N N . LEU A 1 113 ? 8.347 -12.583 -21.841 1.00 85.94 113 LEU A N 1
ATOM 908 C CA . LEU A 1 113 ? 9.270 -11.463 -22.052 1.00 85.94 113 LEU A CA 1
ATOM 909 C C . LEU A 1 113 ? 10.727 -11.858 -21.754 1.00 85.94 113 LEU A C 1
ATOM 911 O O . LEU A 1 113 ? 10.980 -12.678 -20.864 1.00 85.94 113 LEU A O 1
ATOM 915 N N . PRO A 1 114 ? 11.710 -11.259 -22.452 1.00 85.75 114 PRO A N 1
ATOM 916 C CA . PRO A 1 114 ? 13.118 -11.543 -22.216 1.00 85.75 114 PRO A CA 1
ATOM 917 C C . PRO A 1 114 ? 13.561 -11.048 -20.833 1.00 85.75 114 PRO A C 1
ATOM 919 O O . PRO A 1 114 ? 13.296 -9.911 -20.430 1.00 85.75 114 PRO A O 1
ATOM 922 N N . ILE A 1 115 ? 14.288 -11.905 -20.114 1.00 83.88 115 ILE A N 1
ATOM 923 C CA . ILE A 1 115 ? 14.855 -11.606 -18.795 1.00 83.88 115 ILE A CA 1
ATOM 924 C C . ILE A 1 115 ? 16.204 -10.905 -18.998 1.00 83.88 115 ILE A C 1
ATOM 926 O O . ILE A 1 115 ? 17.260 -11.532 -18.980 1.00 83.88 115 ILE A O 1
ATOM 930 N N . ALA A 1 116 ? 16.177 -9.593 -19.220 1.00 76.75 116 ALA A N 1
ATOM 931 C CA . ALA A 1 116 ? 17.388 -8.779 -19.305 1.00 76.75 116 ALA A CA 1
ATOM 932 C C . ALA A 1 116 ? 17.554 -7.951 -18.027 1.00 76.75 116 ALA A C 1
ATOM 934 O O . ALA A 1 116 ? 16.697 -7.145 -17.692 1.00 76.75 116 ALA A O 1
ATOM 935 N N . GLY A 1 117 ? 18.670 -8.117 -17.313 1.00 68.12 117 GLY A N 1
ATOM 936 C CA . GLY A 1 117 ? 18.938 -7.419 -16.045 1.00 68.12 117 GLY A CA 1
ATOM 937 C C . GLY A 1 117 ? 19.433 -5.974 -16.179 1.00 68.12 117 GLY A C 1
ATOM 938 O O . GLY A 1 117 ? 19.946 -5.424 -15.207 1.00 68.12 117 GLY A O 1
ATOM 939 N N . ARG A 1 118 ? 19.347 -5.371 -17.369 1.00 77.94 118 ARG A N 1
ATOM 940 C CA . ARG A 1 118 ? 19.845 -4.014 -17.630 1.00 77.94 118 ARG A CA 1
ATOM 941 C C . ARG A 1 118 ? 18.693 -3.023 -17.654 1.00 77.94 118 ARG A C 1
ATOM 943 O O . ARG A 1 118 ? 17.586 -3.364 -18.064 1.00 77.94 118 ARG A O 1
ATOM 950 N N . TRP A 1 119 ? 18.980 -1.799 -17.222 1.00 81.19 119 TRP A N 1
ATOM 951 C CA . TRP A 1 119 ? 18.067 -0.678 -17.401 1.00 81.19 119 TRP A CA 1
ATOM 952 C C . TRP A 1 119 ? 17.732 -0.513 -18.888 1.00 81.19 119 TRP A C 1
ATOM 954 O O . TRP A 1 119 ? 18.606 -0.756 -19.731 1.00 81.19 119 TRP A O 1
ATOM 964 N N . PRO A 1 120 ? 16.487 -0.131 -19.220 1.00 71.75 120 PRO A N 1
ATOM 965 C CA . PRO A 1 120 ? 16.149 0.206 -20.589 1.00 71.75 120 PRO A CA 1
ATOM 966 C C . PRO A 1 120 ? 17.083 1.331 -21.043 1.00 71.75 120 PRO A C 1
ATOM 968 O O . PRO A 1 120 ? 17.406 2.236 -20.269 1.00 71.75 120 PRO A O 1
ATOM 971 N N . GLY A 1 121 ? 17.574 1.240 -22.280 1.00 63.47 121 GLY A N 1
ATOM 972 C CA . GLY A 1 121 ? 18.360 2.317 -22.876 1.00 63.47 121 GLY A CA 1
ATOM 973 C C . GLY A 1 121 ? 17.545 3.612 -22.977 1.00 63.47 121 GLY A C 1
ATOM 974 O O . GLY A 1 121 ? 16.383 3.680 -22.590 1.00 63.47 121 GLY A O 1
ATOM 975 N N . THR A 1 122 ? 18.124 4.654 -23.566 1.00 54.94 122 THR A N 1
ATOM 976 C CA . THR A 1 122 ? 17.478 5.966 -23.774 1.00 54.94 122 THR A CA 1
ATOM 977 C C . THR A 1 122 ? 16.283 5.956 -24.747 1.00 54.94 122 THR A C 1
ATOM 979 O O . THR A 1 122 ? 15.865 7.020 -25.212 1.00 54.94 122 THR A O 1
ATOM 982 N N . SER A 1 123 ? 15.716 4.790 -25.068 1.00 48.78 123 SER A N 1
ATOM 983 C CA . SER A 1 123 ? 14.552 4.633 -25.939 1.00 48.78 123 SER A CA 1
ATOM 984 C C . SER A 1 123 ? 13.335 5.351 -25.346 1.00 48.78 123 SER A C 1
ATOM 986 O O . SER A 1 123 ? 12.933 5.109 -24.208 1.00 48.78 123 SER A O 1
ATOM 988 N N . GLY A 1 124 ? 12.792 6.300 -26.112 1.00 52.00 124 GLY A N 1
ATOM 989 C CA . GLY A 1 124 ? 11.743 7.224 -25.689 1.00 52.00 124 GLY A CA 1
ATOM 990 C C . GLY A 1 124 ? 10.379 6.561 -25.525 1.00 52.00 124 GLY A C 1
ATOM 991 O O . GLY A 1 124 ? 9.637 6.448 -26.493 1.00 52.00 124 GLY A O 1
ATOM 992 N N . GLY A 1 125 ? 10.046 6.186 -24.290 1.00 65.38 125 GLY A N 1
ATOM 993 C CA . GLY A 1 125 ? 8.704 5.772 -23.876 1.00 65.38 125 GLY A CA 1
ATOM 994 C C . GLY A 1 125 ? 8.134 6.667 -22.770 1.00 65.38 125 GLY A C 1
ATOM 995 O O . GLY A 1 125 ? 8.862 7.453 -22.157 1.00 65.38 125 GLY A O 1
ATOM 996 N N . GLN A 1 126 ? 6.838 6.506 -22.486 1.00 72.19 126 GLN A N 1
ATOM 997 C CA . GLN A 1 126 ? 6.088 7.230 -21.444 1.00 72.19 126 GLN A CA 1
ATOM 998 C C . GLN A 1 126 ? 6.752 7.161 -20.053 1.00 72.19 126 GLN A C 1
ATOM 1000 O O . GLN A 1 126 ? 6.647 8.096 -19.264 1.00 72.19 126 GLN A O 1
ATOM 1005 N N . TRP A 1 127 ? 7.497 6.089 -19.773 1.00 76.19 127 TRP A N 1
ATOM 1006 C CA . TRP A 1 127 ? 8.150 5.831 -18.485 1.00 76.19 127 TRP A CA 1
ATOM 1007 C C . TRP A 1 127 ? 9.606 6.301 -18.388 1.00 76.19 127 TRP A C 1
ATOM 1009 O O . TRP A 1 127 ? 10.273 6.034 -17.387 1.00 76.19 127 TRP A O 1
ATOM 1019 N N . ARG A 1 128 ? 10.124 7.009 -19.401 1.00 79.19 128 ARG A N 1
ATOM 1020 C CA . ARG A 1 128 ? 11.540 7.408 -19.460 1.00 79.19 128 ARG A CA 1
ATOM 1021 C C . ARG A 1 128 ? 11.980 8.187 -18.224 1.00 79.19 128 ARG A C 1
ATOM 1023 O O . ARG A 1 128 ? 12.984 7.832 -17.619 1.00 79.19 128 ARG A O 1
ATOM 1030 N N . GLU A 1 129 ? 11.229 9.213 -17.835 1.00 82.94 129 GLU A N 1
ATOM 1031 C CA . GLU A 1 129 ? 11.572 10.053 -16.679 1.00 82.94 129 GLU A CA 1
ATOM 1032 C C . GLU A 1 129 ? 11.614 9.231 -15.384 1.00 82.94 129 GLU A C 1
ATOM 1034 O O . GLU A 1 129 ? 12.575 9.309 -14.615 1.00 82.94 129 GLU A O 1
ATOM 1039 N N . VAL A 1 130 ? 10.626 8.352 -15.199 1.00 83.75 130 VAL A N 1
ATOM 1040 C CA . VAL A 1 130 ? 10.530 7.455 -14.042 1.00 83.75 130 VAL A CA 1
ATOM 1041 C C . VAL A 1 130 ? 11.721 6.497 -13.989 1.00 83.75 130 VAL A C 1
ATOM 1043 O O . VAL A 1 130 ? 12.352 6.360 -12.942 1.00 83.75 130 VAL A O 1
ATOM 1046 N N . PHE A 1 131 ? 12.085 5.869 -15.108 1.00 85.69 131 PHE A N 1
ATOM 1047 C CA . PHE A 1 131 ? 13.219 4.945 -15.147 1.00 85.69 131 PHE A CA 1
ATOM 1048 C C . PHE A 1 131 ? 14.561 5.650 -14.988 1.00 85.69 131 PHE A C 1
ATOM 1050 O O . PHE A 1 131 ? 15.427 5.113 -14.303 1.00 85.69 131 PHE A O 1
ATOM 1057 N N . THR A 1 132 ? 14.729 6.863 -15.524 1.00 85.88 132 THR A N 1
ATOM 1058 C CA . THR A 1 132 ? 15.950 7.648 -15.286 1.00 85.88 132 THR A CA 1
ATOM 1059 C C . THR A 1 132 ? 16.110 8.022 -13.814 1.00 85.88 132 THR A C 1
ATOM 1061 O O . THR A 1 132 ? 17.211 7.920 -13.273 1.00 85.88 132 THR A O 1
ATOM 1064 N N . LEU A 1 133 ? 15.012 8.376 -13.137 1.00 86.75 133 LEU A N 1
ATOM 1065 C CA . LEU A 1 133 ? 15.023 8.661 -11.705 1.00 86.75 133 LEU A CA 1
ATOM 1066 C C . LEU A 1 133 ? 15.377 7.408 -10.894 1.00 86.75 133 LEU A C 1
ATOM 1068 O O . LEU A 1 133 ? 16.229 7.464 -10.010 1.00 86.75 133 LEU A O 1
ATOM 1072 N N . LEU A 1 134 ? 14.773 6.261 -11.216 1.00 86.56 134 LEU A N 1
ATOM 1073 C CA . LEU A 1 134 ? 15.059 4.999 -10.530 1.00 86.56 134 LEU A CA 1
ATOM 1074 C C . LEU A 1 134 ? 16.489 4.506 -10.785 1.00 86.56 134 LEU A C 1
ATOM 1076 O O . LEU A 1 134 ? 17.127 4.019 -9.856 1.00 86.56 134 LEU A O 1
ATOM 1080 N N . GLN A 1 135 ? 17.019 4.678 -11.996 1.00 88.19 135 GLN A N 1
ATOM 1081 C CA . GLN A 1 135 ? 18.401 4.331 -12.332 1.00 88.19 135 GLN A CA 1
ATOM 1082 C C . GLN A 1 135 ? 19.419 5.157 -11.534 1.00 88.19 135 GLN A C 1
ATOM 1084 O O . GLN A 1 135 ? 20.476 4.642 -11.180 1.00 88.19 135 GLN A O 1
ATOM 1089 N N . GLY A 1 136 ? 19.106 6.420 -11.226 1.00 86.50 136 GLY A N 1
ATOM 1090 C CA . GLY A 1 136 ? 19.959 7.268 -10.389 1.00 86.50 136 GLY A CA 1
ATOM 1091 C C . GLY A 1 136 ? 20.024 6.834 -8.920 1.00 86.50 136 GLY A C 1
ATOM 1092 O O . GLY A 1 136 ? 20.962 7.202 -8.219 1.00 86.50 136 GLY A O 1
ATOM 1093 N N . ILE A 1 137 ? 19.045 6.053 -8.451 1.00 87.62 137 ILE A N 1
ATOM 1094 C CA . ILE A 1 137 ? 18.897 5.660 -7.040 1.00 87.62 137 ILE A CA 1
ATOM 1095 C C . ILE A 1 137 ? 19.270 4.190 -6.825 1.00 87.62 137 ILE A C 1
ATOM 1097 O O . ILE A 1 137 ? 19.861 3.842 -5.803 1.00 87.62 137 ILE A O 1
ATOM 1101 N N . PHE A 1 138 ? 18.923 3.316 -7.771 1.00 89.25 138 PHE A N 1
ATOM 1102 C CA . PHE A 1 138 ? 19.050 1.872 -7.626 1.00 89.25 138 PHE A CA 1
ATOM 1103 C C . PHE A 1 138 ? 20.131 1.292 -8.544 1.00 89.25 138 PHE A C 1
ATOM 1105 O O . PHE A 1 138 ? 20.154 1.586 -9.740 1.00 89.25 138 PHE A O 1
ATOM 1112 N N . PRO A 1 139 ? 20.972 0.371 -8.036 1.00 87.69 139 PRO A N 1
ATOM 1113 C CA . PRO A 1 139 ? 22.030 -0.243 -8.834 1.00 87.69 139 PRO A CA 1
ATOM 1114 C C . PRO A 1 139 ? 21.480 -1.146 -9.950 1.00 87.69 139 PRO A C 1
ATOM 1116 O O . PRO A 1 139 ? 22.129 -1.324 -10.977 1.00 87.69 139 PRO A O 1
ATOM 1119 N N . SER A 1 140 ? 20.283 -1.719 -9.775 1.00 88.62 140 SER A N 1
ATOM 1120 C CA . SER A 1 140 ? 19.657 -2.610 -10.759 1.00 88.62 140 SER A CA 1
ATOM 1121 C C . SER A 1 140 ? 18.128 -2.449 -10.837 1.00 88.62 140 SER A C 1
ATOM 1123 O O . SER A 1 140 ? 17.497 -2.098 -9.830 1.00 88.62 140 SER A O 1
ATOM 1125 N N . PRO A 1 141 ? 17.494 -2.793 -11.977 1.00 87.94 141 PRO A N 1
ATOM 1126 C CA . PRO A 1 141 ? 16.034 -2.823 -12.089 1.00 87.94 141 PRO A CA 1
ATOM 1127 C C . PRO A 1 141 ? 15.385 -3.753 -11.058 1.00 87.94 141 PRO A C 1
ATOM 1129 O O . PRO A 1 141 ? 14.372 -3.412 -10.458 1.00 87.94 141 PRO A O 1
ATOM 1132 N N . TRP A 1 142 ? 16.010 -4.901 -10.777 1.00 89.44 142 TRP A N 1
ATOM 1133 C CA . TRP A 1 142 ? 15.523 -5.862 -9.784 1.00 89.44 142 TRP A CA 1
ATOM 1134 C C . TRP A 1 142 ? 15.515 -5.296 -8.365 1.00 89.44 142 TRP A C 1
ATOM 1136 O O . TRP A 1 142 ? 14.554 -5.516 -7.632 1.00 89.44 142 TRP A O 1
ATOM 1146 N N . SER A 1 143 ? 16.534 -4.516 -7.987 1.00 90.88 143 SER A N 1
ATOM 1147 C CA . SER A 1 143 ? 16.519 -3.820 -6.695 1.00 90.88 143 SER A CA 1
ATOM 1148 C C . SER A 1 143 ? 15.393 -2.789 -6.610 1.00 90.88 143 SER A C 1
ATOM 1150 O O . SER A 1 143 ? 14.720 -2.724 -5.586 1.00 90.88 143 SER A O 1
ATOM 1152 N N . ALA A 1 144 ? 15.119 -2.052 -7.692 1.00 91.06 144 ALA A N 1
ATOM 1153 C CA . ALA A 1 144 ? 14.002 -1.110 -7.727 1.00 91.06 144 ALA A CA 1
ATOM 1154 C C . ALA A 1 144 ? 12.648 -1.832 -7.608 1.00 91.06 144 ALA A C 1
ATOM 1156 O O . ALA A 1 144 ? 11.797 -1.402 -6.834 1.00 91.06 144 ALA A O 1
ATOM 1157 N N . ILE A 1 145 ? 12.473 -2.970 -8.293 1.00 91.88 145 ILE A N 1
ATOM 1158 C CA . ILE A 1 145 ? 11.274 -3.821 -8.185 1.00 91.88 145 ILE A CA 1
ATOM 1159 C C . ILE A 1 145 ? 11.068 -4.276 -6.741 1.00 91.88 145 ILE A C 1
ATOM 1161 O O . ILE A 1 145 ? 9.977 -4.107 -6.201 1.00 91.88 145 ILE A O 1
ATOM 1165 N N . LEU A 1 146 ? 12.107 -4.820 -6.100 1.00 92.94 146 LEU A N 1
ATOM 1166 C CA . LEU A 1 146 ? 12.028 -5.291 -4.717 1.00 92.94 146 LEU A CA 1
ATOM 1167 C C . LEU A 1 146 ? 11.698 -4.154 -3.745 1.00 92.94 146 LEU A C 1
ATOM 1169 O O . LEU A 1 146 ? 10.873 -4.344 -2.854 1.00 92.94 146 LEU A O 1
ATOM 1173 N N . CYS A 1 147 ? 12.285 -2.969 -3.927 1.00 92.88 147 CYS A N 1
ATOM 1174 C CA . CYS A 1 147 ? 11.986 -1.805 -3.096 1.00 92.88 147 CYS A CA 1
ATOM 1175 C C . CYS A 1 147 ? 10.560 -1.284 -3.313 1.00 92.88 147 CYS A C 1
ATOM 1177 O O . CYS A 1 147 ? 9.865 -1.025 -2.332 1.00 92.88 147 CYS A O 1
ATOM 1179 N N . CYS A 1 148 ? 10.083 -1.179 -4.558 1.00 91.94 148 CYS A N 1
ATOM 1180 C CA . CYS A 1 148 ? 8.698 -0.795 -4.844 1.00 91.94 148 CYS A CA 1
ATOM 1181 C C . CYS A 1 148 ? 7.709 -1.819 -4.271 1.00 91.94 148 CYS A C 1
ATOM 1183 O O . CYS A 1 148 ? 6.768 -1.453 -3.568 1.00 91.94 148 CYS A O 1
ATOM 1185 N N . ALA A 1 149 ? 7.949 -3.111 -4.496 1.00 93.69 149 ALA A N 1
ATOM 1186 C CA . ALA A 1 149 ? 7.106 -4.178 -3.977 1.00 93.69 149 ALA A CA 1
ATOM 1187 C C . ALA A 1 149 ? 7.123 -4.205 -2.434 1.00 93.69 149 ALA A C 1
ATOM 1189 O O . ALA A 1 149 ? 6.068 -4.295 -1.807 1.00 93.69 149 ALA A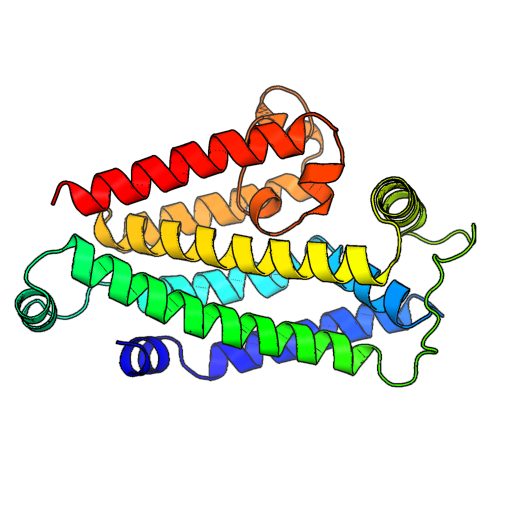 O 1
ATOM 1190 N N . GLY A 1 150 ? 8.286 -4.029 -1.804 1.00 94.12 150 GLY A N 1
ATOM 1191 C CA . GLY A 1 150 ? 8.413 -3.907 -0.350 1.00 94.12 150 GLY A CA 1
ATOM 1192 C C . GLY A 1 150 ? 7.669 -2.694 0.216 1.00 94.12 150 GLY A C 1
ATOM 1193 O O . GLY A 1 150 ? 6.957 -2.826 1.210 1.00 94.12 150 GLY A O 1
ATOM 1194 N N . GLN A 1 151 ? 7.754 -1.536 -0.447 1.00 92.81 151 GLN A N 1
ATOM 1195 C CA . GLN A 1 151 ? 7.018 -0.334 -0.051 1.00 92.81 151 GLN A CA 1
ATOM 1196 C C . GLN A 1 151 ? 5.504 -0.573 -0.059 1.00 92.81 151 GLN A C 1
ATOM 1198 O O . GLN A 1 151 ? 4.822 -0.193 0.888 1.00 92.81 151 GLN A O 1
ATOM 1203 N N . THR A 1 152 ? 4.974 -1.254 -1.078 1.00 93.50 152 THR A N 1
ATOM 1204 C CA . THR A 1 152 ? 3.530 -1.544 -1.151 1.00 93.50 152 THR A CA 1
ATOM 1205 C C . THR A 1 152 ? 3.064 -2.437 0.001 1.00 93.50 152 THR A C 1
ATOM 1207 O O . THR A 1 152 ? 2.014 -2.181 0.591 1.00 93.50 152 THR A O 1
ATOM 1210 N N . LEU A 1 153 ? 3.878 -3.424 0.397 1.00 95.12 153 LEU A N 1
ATOM 1211 C CA . LEU A 1 153 ? 3.598 -4.284 1.547 1.00 95.12 153 LEU A CA 1
ATOM 1212 C C . LEU A 1 153 ? 3.611 -3.497 2.869 1.00 95.12 153 LEU A C 1
ATOM 1214 O O . LEU A 1 153 ? 2.726 -3.685 3.707 1.00 95.12 153 LEU A O 1
ATOM 1218 N N . LEU A 1 154 ? 4.574 -2.585 3.047 1.00 93.62 154 LEU A N 1
ATOM 1219 C CA . LEU A 1 154 ? 4.599 -1.667 4.192 1.00 93.62 154 LEU A CA 1
ATOM 1220 C C . LEU A 1 154 ? 3.358 -0.765 4.206 1.00 93.62 154 LEU A C 1
ATOM 1222 O O . LEU A 1 154 ? 2.727 -0.600 5.252 1.00 93.62 154 LEU A O 1
ATOM 1226 N N . GLY A 1 155 ? 2.965 -0.246 3.042 1.00 93.62 155 GLY A N 1
ATOM 1227 C CA . GLY A 1 155 ? 1.754 0.547 2.869 1.00 93.62 155 GLY A CA 1
ATOM 1228 C C . GLY A 1 155 ? 0.492 -0.202 3.294 1.00 93.62 155 GLY A C 1
ATOM 1229 O O . GLY A 1 155 ? -0.326 0.353 4.026 1.00 93.62 155 GLY A O 1
ATOM 1230 N N . TYR A 1 156 ? 0.357 -1.483 2.935 1.00 94.56 156 TYR A N 1
ATOM 1231 C CA . TYR A 1 156 ? -0.760 -2.319 3.396 1.00 94.56 156 TYR A CA 1
ATOM 1232 C C . TYR A 1 156 ? -0.784 -2.464 4.910 1.00 94.56 156 TYR A C 1
ATOM 1234 O O . TYR A 1 156 ? -1.854 -2.391 5.513 1.00 94.56 156 TYR A O 1
ATOM 1242 N N . GLY A 1 157 ? 0.382 -2.629 5.536 1.00 94.75 157 GLY A N 1
ATOM 1243 C CA . GLY A 1 157 ? 0.477 -2.674 6.990 1.00 94.75 157 GLY A CA 1
ATOM 1244 C C . GLY A 1 157 ? -0.006 -1.387 7.649 1.00 94.75 157 GLY A C 1
ATOM 1245 O O . GLY A 1 157 ? -0.836 -1.433 8.554 1.00 94.75 157 GLY A O 1
ATOM 1246 N N . LEU A 1 158 ? 0.429 -0.233 7.146 1.00 94.12 158 LEU A N 1
ATOM 1247 C CA . LEU A 1 158 ? 0.017 1.069 7.675 1.00 94.12 158 LEU A CA 1
ATOM 1248 C C . LEU A 1 158 ? -1.482 1.320 7.492 1.00 94.12 158 LEU A C 1
ATOM 1250 O O . LEU A 1 158 ? -2.159 1.682 8.452 1.00 94.12 158 LEU A O 1
ATOM 1254 N N . ILE A 1 159 ? -2.027 1.050 6.303 1.00 94.31 159 ILE A N 1
ATOM 1255 C CA . ILE A 1 159 ? -3.466 1.197 6.035 1.00 94.31 159 ILE A CA 1
ATOM 1256 C C . ILE A 1 159 ? -4.277 0.247 6.927 1.00 94.31 159 ILE A C 1
ATOM 1258 O O . ILE A 1 159 ? -5.291 0.653 7.495 1.00 94.31 159 ILE A O 1
ATOM 1262 N N . ALA A 1 160 ? -3.824 -0.998 7.104 1.00 94.69 160 ALA A N 1
ATOM 1263 C CA . ALA A 1 160 ? -4.460 -1.958 8.001 1.00 94.69 160 ALA A CA 1
ATOM 1264 C C . ALA A 1 160 ? -4.443 -1.480 9.461 1.00 94.69 160 ALA A C 1
ATOM 1266 O O . ALA A 1 160 ? -5.459 -1.590 10.148 1.00 94.69 160 ALA A O 1
ATOM 1267 N N . LEU A 1 161 ? -3.322 -0.919 9.928 1.00 94.56 161 LEU A N 1
ATOM 1268 C CA . LEU A 1 161 ? -3.202 -0.349 11.269 1.00 94.56 161 LEU A CA 1
ATOM 1269 C C . LEU A 1 161 ? -4.178 0.817 11.457 1.00 94.56 161 LEU A C 1
ATOM 1271 O O . LEU A 1 161 ? -4.936 0.829 12.427 1.00 94.56 161 LEU A O 1
ATOM 1275 N N . THR A 1 162 ? -4.213 1.753 10.504 1.00 93.25 162 THR A N 1
ATOM 1276 C CA . THR A 1 162 ? -5.136 2.893 10.515 1.00 93.25 162 THR A CA 1
ATOM 1277 C C . THR A 1 162 ? -6.591 2.439 10.506 1.00 93.25 162 THR A C 1
ATOM 1279 O O . THR A 1 162 ? -7.386 2.935 11.300 1.00 93.25 162 THR A O 1
ATOM 1282 N N . ALA A 1 163 ? -6.954 1.464 9.671 1.00 93.38 163 ALA A N 1
ATOM 1283 C CA . ALA A 1 163 ? -8.322 0.965 9.597 1.00 93.38 163 ALA A CA 1
ATOM 1284 C C . ALA A 1 163 ? -8.768 0.255 10.883 1.00 93.38 163 ALA A C 1
ATOM 1286 O O . ALA A 1 163 ? -9.899 0.458 11.321 1.00 93.38 163 ALA A O 1
ATOM 1287 N N . LEU A 1 164 ? -7.897 -0.544 11.512 1.00 93.12 164 LEU A N 1
ATOM 1288 C CA . LEU A 1 164 ? -8.194 -1.167 12.806 1.00 93.12 164 LEU A CA 1
ATOM 1289 C C . LEU A 1 164 ? -8.307 -0.128 13.925 1.00 93.12 164 LEU A C 1
ATOM 1291 O O . LEU A 1 164 ? -9.209 -0.222 14.752 1.00 93.12 164 LEU A O 1
ATOM 1295 N N . CYS A 1 165 ? -7.420 0.870 13.939 1.00 92.06 165 CYS A N 1
ATOM 1296 C CA . CYS A 1 165 ? -7.455 1.955 14.915 1.00 92.06 165 CYS A CA 1
ATOM 1297 C C . CYS A 1 165 ? -8.759 2.761 14.787 1.00 92.06 165 CYS A C 1
ATOM 1299 O O . CYS A 1 165 ? -9.483 2.926 15.766 1.00 92.06 165 CYS A O 1
ATOM 1301 N N . LEU A 1 166 ? -9.118 3.189 13.573 1.00 91.19 166 LEU A N 1
ATOM 1302 C CA . LEU A 1 166 ? -10.379 3.890 13.315 1.00 91.19 166 LEU A CA 1
ATOM 1303 C C . LEU A 1 166 ? -11.598 3.026 13.649 1.00 91.19 166 LEU A C 1
ATOM 1305 O O . LEU A 1 166 ? -12.537 3.525 14.256 1.00 91.19 166 LEU A O 1
ATOM 1309 N N . GLY A 1 167 ? -11.588 1.741 13.289 1.00 88.62 167 GLY A N 1
ATOM 1310 C CA . GLY A 1 167 ? -12.697 0.828 13.579 1.00 88.62 167 GLY A CA 1
ATOM 1311 C C . GLY A 1 167 ? -12.937 0.592 15.069 1.00 88.62 167 GLY A C 1
ATOM 1312 O O . GLY A 1 167 ? -14.062 0.293 15.455 1.00 88.62 167 GLY A O 1
ATOM 1313 N N . HIS A 1 168 ? -11.900 0.747 15.895 1.00 88.75 168 HIS A N 1
ATOM 1314 C CA . HIS A 1 168 ? -12.016 0.641 17.344 1.00 88.75 168 HIS A CA 1
ATOM 1315 C C . HIS A 1 168 ? -12.443 1.961 18.004 1.00 88.75 168 HIS A C 1
ATOM 1317 O O . HIS A 1 168 ? -13.335 1.976 18.848 1.00 88.75 168 HIS A O 1
ATOM 1323 N N . PHE A 1 169 ? -11.803 3.079 17.642 1.00 88.00 169 PHE A N 1
ATOM 1324 C CA . PHE A 1 169 ? -12.025 4.366 18.316 1.00 88.00 169 PHE A CA 1
ATOM 1325 C C . PHE A 1 169 ? -13.210 5.165 17.768 1.00 88.00 169 PHE A C 1
ATOM 1327 O O . PHE A 1 169 ? -13.713 6.061 18.445 1.00 88.00 16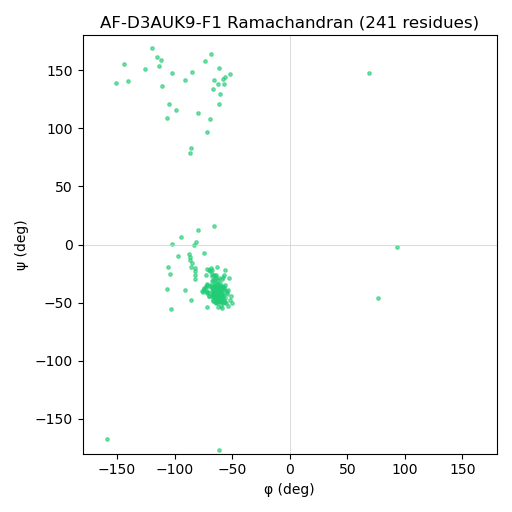9 PHE A O 1
ATOM 1334 N N . CYS A 1 170 ? -13.661 4.872 16.552 1.00 88.44 170 CYS A N 1
ATOM 1335 C CA . CYS A 1 170 ? -14.810 5.519 15.936 1.00 88.44 170 CYS A CA 1
ATOM 1336 C C . CYS A 1 170 ? -15.973 4.534 15.794 1.00 88.44 170 CYS A C 1
ATOM 1338 O O . CYS A 1 170 ? -15.791 3.321 15.733 1.00 88.44 170 CYS A O 1
ATOM 1340 N N . SER A 1 171 ? -17.193 5.059 15.666 1.00 88.69 171 SER A N 1
ATOM 1341 C CA . SER A 1 171 ? -18.313 4.234 15.211 1.00 88.69 171 SER A CA 1
ATOM 1342 C C . SER A 1 171 ? -18.033 3.706 13.801 1.00 88.69 171 SER A C 1
ATOM 1344 O O . SER A 1 171 ? -17.364 4.369 13.005 1.00 88.69 171 SER A O 1
ATOM 1346 N N . ARG A 1 172 ? -18.594 2.542 13.447 1.00 87.19 172 ARG A N 1
ATOM 1347 C CA . ARG A 1 172 ? -18.416 1.942 12.111 1.00 87.19 172 ARG A CA 1
ATOM 1348 C C . ARG A 1 172 ? -18.715 2.934 10.985 1.00 87.19 172 ARG A C 1
ATOM 1350 O O . ARG A 1 172 ? -17.963 3.022 10.018 1.00 87.19 172 ARG A O 1
ATOM 1357 N N . SER A 1 173 ? -19.803 3.696 11.108 1.00 89.94 173 SER A N 1
ATOM 1358 C CA . SER A 1 173 ? -20.199 4.678 10.095 1.00 89.94 173 SER A CA 1
ATOM 1359 C C . SER A 1 173 ? -19.171 5.802 9.952 1.00 89.94 173 SER A C 1
ATOM 1361 O O . SER A 1 173 ? -18.845 6.179 8.828 1.00 89.94 173 SER A O 1
ATOM 1363 N N . LEU A 1 174 ? -18.622 6.305 11.061 1.00 90.88 174 LEU A N 1
ATOM 1364 C CA . LEU A 1 174 ? -17.585 7.333 11.043 1.00 90.88 174 LEU A CA 1
ATOM 1365 C C . LEU A 1 174 ? -16.253 6.780 10.519 1.00 90.88 174 LEU A C 1
ATOM 1367 O O . LEU A 1 174 ? -15.648 7.409 9.658 1.00 90.88 174 LEU A O 1
ATOM 1371 N N . ALA A 1 175 ? -15.832 5.594 10.963 1.00 91.19 175 ALA A N 1
ATOM 1372 C CA . ALA A 1 175 ? -14.604 4.945 10.505 1.00 91.19 175 ALA A CA 1
ATOM 1373 C C . ALA A 1 175 ? -14.611 4.731 8.984 1.00 91.19 175 ALA A C 1
ATOM 1375 O O . ALA A 1 175 ? -13.653 5.087 8.299 1.00 91.19 175 ALA A O 1
ATOM 1376 N N . VAL A 1 176 ? -15.720 4.222 8.434 1.00 91.62 176 VAL A N 1
ATOM 1377 C CA . VAL A 1 176 ? -15.885 4.048 6.983 1.00 91.62 176 VAL A CA 1
ATOM 1378 C C . VAL A 1 176 ? -15.870 5.396 6.258 1.00 91.62 176 VAL A C 1
ATOM 1380 O O . VAL A 1 176 ? -15.185 5.521 5.247 1.00 91.62 176 VAL A O 1
ATOM 1383 N N . ARG A 1 177 ? -16.565 6.421 6.772 1.00 92.56 177 ARG A N 1
ATOM 1384 C CA . ARG A 1 177 ? -16.546 7.772 6.179 1.00 92.56 177 ARG A CA 1
ATOM 1385 C C . ARG A 1 177 ? -15.143 8.379 6.170 1.00 92.56 177 ARG A C 1
ATOM 1387 O O . ARG A 1 177 ? -14.756 8.959 5.163 1.00 92.56 177 ARG A O 1
ATOM 1394 N N . LEU A 1 178 ? -14.376 8.217 7.249 1.00 92.88 178 LEU A N 1
ATOM 1395 C CA . LEU A 1 178 ? -12.998 8.704 7.342 1.00 92.88 178 LEU A CA 1
ATOM 1396 C C . LEU A 1 178 ? -12.069 7.961 6.377 1.00 92.88 178 LEU A C 1
ATOM 1398 O O . LEU A 1 178 ? -11.311 8.603 5.658 1.00 92.88 178 LEU A O 1
ATOM 1402 N N . LEU A 1 179 ? -12.162 6.629 6.291 1.00 92.31 179 LEU A N 1
ATOM 1403 C CA . LEU A 1 179 ? -11.395 5.851 5.311 1.00 92.31 179 LEU A CA 1
ATOM 1404 C C . LEU A 1 179 ? -11.752 6.234 3.869 1.00 92.31 179 LEU A C 1
ATOM 1406 O O . LEU A 1 179 ? -10.857 6.362 3.037 1.00 92.31 179 LEU A O 1
ATOM 1410 N N . MET A 1 180 ? -13.034 6.472 3.580 1.00 92.44 180 MET A N 1
ATOM 1411 C CA . MET A 1 180 ? -13.477 6.966 2.274 1.00 92.44 180 MET A CA 1
ATOM 1412 C C . MET A 1 180 ? -12.962 8.378 1.988 1.00 92.44 180 MET A C 1
ATOM 1414 O O . MET A 1 180 ? -12.547 8.648 0.867 1.00 92.44 180 MET A O 1
ATOM 1418 N N . ALA A 1 181 ? -12.934 9.273 2.976 1.00 91.94 181 ALA A N 1
ATOM 1419 C CA . ALA A 1 181 ? -12.356 10.604 2.812 1.00 91.94 181 ALA A CA 1
ATOM 1420 C C . ALA A 1 181 ? -10.848 10.535 2.515 1.00 91.94 181 ALA A C 1
ATOM 1422 O O . ALA A 1 181 ? -10.379 11.204 1.597 1.00 91.94 181 ALA A O 1
ATOM 1423 N N . LEU A 1 182 ? -10.101 9.678 3.224 1.00 91.31 182 LEU A N 1
ATOM 1424 C CA . LEU A 1 182 ? -8.678 9.428 2.960 1.00 91.31 182 LEU A CA 1
ATOM 1425 C C . LEU A 1 182 ? -8.448 8.821 1.568 1.00 91.31 182 LEU A C 1
ATOM 1427 O O . LEU A 1 182 ? -7.496 9.189 0.881 1.00 91.31 182 LEU A O 1
ATOM 1431 N N . TYR A 1 183 ? -9.338 7.929 1.129 1.00 91.25 183 TYR A N 1
ATOM 1432 C CA . TYR A 1 183 ? -9.324 7.379 -0.224 1.00 91.25 183 TYR A CA 1
ATOM 1433 C C . TYR A 1 183 ? -9.566 8.453 -1.292 1.00 91.25 183 TYR A C 1
ATOM 1435 O O . TYR A 1 183 ? -8.781 8.581 -2.227 1.00 91.25 183 TYR A O 1
ATOM 1443 N N . LEU A 1 184 ? -10.616 9.263 -1.144 1.00 90.69 184 LEU A N 1
ATOM 1444 C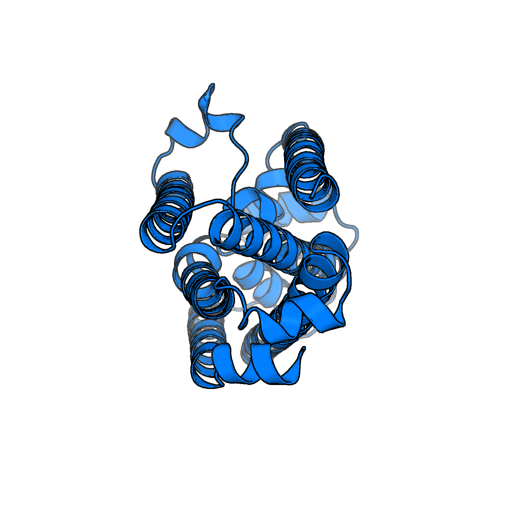 CA . LEU A 1 184 ? -10.909 10.356 -2.072 1.00 90.69 184 LEU A CA 1
ATOM 1445 C C . LEU A 1 184 ? -9.764 11.366 -2.115 1.00 90.69 184 LEU A C 1
ATOM 1447 O O . LEU A 1 184 ? -9.405 11.837 -3.187 1.00 90.69 184 LEU A O 1
ATOM 1451 N N . PHE A 1 185 ? -9.137 11.647 -0.974 1.00 87.50 185 PHE A N 1
ATOM 1452 C CA . PHE A 1 185 ? -7.945 12.483 -0.921 1.00 87.50 185 PHE A CA 1
ATOM 1453 C C . PHE A 1 185 ? -6.784 11.884 -1.733 1.00 87.50 185 PHE A C 1
ATOM 1455 O O . PHE A 1 185 ? -6.115 12.606 -2.471 1.00 87.50 185 PHE A O 1
ATOM 1462 N N . ALA A 1 186 ? -6.586 10.563 -1.674 1.00 86.75 186 ALA A N 1
ATOM 1463 C CA . ALA A 1 186 ? -5.605 9.858 -2.499 1.00 86.75 186 ALA A CA 1
ATOM 1464 C C . ALA A 1 186 ? -5.923 9.947 -4.007 1.00 86.75 186 ALA A C 1
ATOM 1466 O O . ALA A 1 186 ? -5.015 10.135 -4.814 1.00 86.75 186 ALA A O 1
ATOM 1467 N N . VAL A 1 187 ? -7.201 9.885 -4.394 1.00 88.31 187 VAL A N 1
ATOM 1468 C CA . VAL A 1 187 ? -7.640 10.083 -5.790 1.00 88.31 187 VAL A CA 1
ATOM 1469 C C . VAL A 1 187 ? -7.392 11.521 -6.255 1.00 88.31 187 VAL A C 1
ATOM 1471 O O . VAL A 1 187 ? -6.807 11.744 -7.316 1.00 88.31 187 VAL A O 1
ATOM 1474 N N . LEU A 1 188 ? -7.803 12.504 -5.450 1.00 85.06 188 LEU A N 1
ATOM 1475 C CA . LEU A 1 188 ? -7.642 13.928 -5.748 1.00 85.06 188 LEU A CA 1
ATOM 1476 C C . LEU A 1 188 ? -6.171 14.315 -5.898 1.00 85.06 188 LEU A C 1
ATOM 1478 O O . LEU A 1 188 ? -5.850 15.167 -6.720 1.00 85.06 188 LEU A O 1
ATOM 1482 N N . TRP A 1 189 ? -5.276 13.660 -5.157 1.00 80.31 189 TRP A N 1
ATOM 1483 C CA . TRP A 1 189 ? -3.837 13.881 -5.266 1.00 80.31 189 TRP A CA 1
ATOM 1484 C C . TRP A 1 189 ? -3.287 13.632 -6.677 1.00 80.31 189 TRP A C 1
ATOM 1486 O O . TRP A 1 189 ? -2.411 14.366 -7.121 1.00 80.31 189 TRP A O 1
ATOM 1496 N N . ILE A 1 190 ? -3.801 12.622 -7.385 1.00 77.44 190 ILE A N 1
ATOM 1497 C CA . ILE A 1 190 ? -3.353 12.293 -8.748 1.00 77.44 190 ILE A CA 1
ATOM 1498 C C . ILE A 1 190 ? -3.929 13.286 -9.761 1.00 77.44 190 ILE A C 1
ATOM 1500 O O . ILE A 1 190 ? -3.238 13.710 -10.682 1.00 77.44 190 ILE A O 1
ATOM 1504 N N . GLN A 1 191 ? -5.194 13.671 -9.586 1.00 78.25 191 GLN A N 1
ATOM 1505 C CA . GLN A 1 191 ? -5.920 14.487 -10.563 1.00 78.25 191 GLN A CA 1
ATOM 1506 C C . GLN A 1 191 ? -5.630 15.989 -10.448 1.00 78.25 191 GLN A C 1
ATOM 1508 O O . GLN A 1 191 ? -5.776 16.727 -11.421 1.00 78.25 191 GLN A O 1
ATOM 1513 N N . LEU A 1 192 ? -5.250 16.472 -9.260 1.00 77.00 192 LEU A N 1
ATOM 1514 C CA . LEU A 1 192 ? -5.133 17.900 -8.994 1.00 77.00 192 LEU A CA 1
ATOM 1515 C C . LEU A 1 192 ? -3.664 18.349 -8.909 1.00 77.00 192 LEU A C 1
ATOM 1517 O O . LEU A 1 192 ? -3.012 18.130 -7.886 1.00 77.00 192 LEU A O 1
ATOM 1521 N N . PRO A 1 193 ? -3.145 19.102 -9.899 1.00 69.62 193 PRO A N 1
ATOM 1522 C CA . PRO A 1 193 ? -1.759 19.579 -9.885 1.00 69.62 193 PRO A CA 1
ATOM 1523 C C . PRO A 1 193 ? -1.455 20.540 -8.722 1.00 69.62 193 PRO A C 1
ATOM 1525 O O . PRO A 1 193 ? -0.294 20.713 -8.350 1.00 69.62 193 PRO A O 1
ATOM 1528 N N . VAL A 1 194 ? -2.482 21.144 -8.107 1.00 71.50 194 VAL A N 1
ATOM 1529 C CA . VAL A 1 194 ? -2.336 21.980 -6.901 1.00 71.50 194 VAL A CA 1
ATOM 1530 C C . VAL A 1 194 ? -1.852 21.178 -5.688 1.00 71.50 194 VAL A C 1
ATOM 1532 O O . VAL A 1 194 ? -1.158 21.732 -4.839 1.00 71.50 194 VAL A O 1
ATOM 1535 N N . MET A 1 195 ? -2.138 19.873 -5.629 1.00 69.69 195 MET A N 1
ATOM 1536 C CA . MET A 1 195 ? -1.717 19.000 -4.525 1.00 69.69 195 MET A CA 1
ATOM 1537 C C . MET A 1 195 ? -0.197 18.799 -4.497 1.00 69.69 195 MET A C 1
ATOM 1539 O O . MET A 1 195 ? 0.388 18.563 -3.444 1.00 69.69 195 MET A O 1
ATOM 1543 N N . SER A 1 196 ? 0.469 19.005 -5.635 1.00 69.00 196 SER A N 1
ATOM 1544 C CA . SER A 1 196 ? 1.929 18.997 -5.746 1.00 69.00 196 SER A CA 1
ATOM 1545 C C . SER A 1 196 ? 2.590 20.318 -5.326 1.00 69.00 196 SER A C 1
ATOM 1547 O O . SER A 1 196 ? 3.813 20.430 -5.414 1.00 69.00 196 SER A O 1
ATOM 1549 N N . ARG A 1 197 ? 1.821 21.321 -4.867 1.00 73.38 197 ARG A N 1
ATOM 1550 C CA . ARG A 1 197 ? 2.318 22.646 -4.456 1.00 73.38 197 ARG A CA 1
ATOM 1551 C C . ARG A 1 197 ? 2.136 22.894 -2.948 1.00 73.38 197 ARG A C 1
ATOM 1553 O O . ARG A 1 197 ? 1.240 22.316 -2.328 1.00 73.38 197 ARG A O 1
ATOM 1560 N N . PRO A 1 198 ? 2.967 23.752 -2.325 1.00 71.50 198 PRO A N 1
ATOM 1561 C CA . PRO A 1 198 ? 2.761 24.176 -0.941 1.00 71.50 198 PRO A CA 1
ATOM 1562 C C . PRO A 1 198 ? 1.389 24.847 -0.745 1.00 71.50 198 PRO A C 1
ATOM 1564 O O . PRO A 1 198 ? 0.964 25.593 -1.628 1.00 71.50 198 PRO A O 1
ATOM 1567 N N . PRO A 1 199 ? 0.698 24.624 0.391 1.00 71.06 199 PRO A N 1
ATOM 1568 C CA . PRO A 1 199 ? 1.102 23.814 1.549 1.00 71.06 199 PRO A CA 1
ATOM 1569 C C . PRO A 1 199 ? 0.750 22.316 1.433 1.00 71.06 199 PRO A C 1
ATOM 1571 O O . PRO A 1 199 ? 1.213 21.515 2.240 1.00 71.06 199 PRO A O 1
ATOM 1574 N N . PHE A 1 200 ? -0.049 21.915 0.442 1.00 71.69 200 PHE A N 1
ATOM 1575 C CA . PHE A 1 200 ? -0.590 20.552 0.334 1.00 71.69 200 PHE A CA 1
ATOM 1576 C C . PHE A 1 200 ? 0.470 19.491 0.044 1.00 71.69 200 PHE A C 1
ATOM 1578 O O . PHE A 1 200 ? 0.315 18.349 0.463 1.00 71.69 200 PHE A O 1
ATOM 1585 N N . VAL A 1 201 ? 1.587 19.889 -0.568 1.00 68.38 201 VAL A N 1
ATOM 1586 C CA . VAL A 1 201 ? 2.742 19.027 -0.852 1.00 68.38 201 VAL A CA 1
ATOM 1587 C C . VAL A 1 201 ? 3.333 18.338 0.390 1.00 68.38 201 VAL A C 1
ATOM 1589 O O . VAL A 1 201 ? 4.018 17.325 0.264 1.00 68.38 201 VAL A O 1
ATOM 1592 N N . PHE A 1 202 ? 3.087 18.885 1.586 1.00 67.56 202 PHE A N 1
ATOM 1593 C CA . PHE A 1 202 ? 3.572 18.338 2.855 1.00 67.56 202 PHE A CA 1
ATOM 1594 C C . PHE A 1 202 ? 2.633 17.285 3.460 1.00 67.56 202 PHE A C 1
ATOM 1596 O O . PHE A 1 202 ? 2.997 16.639 4.442 1.00 67.56 202 PHE A O 1
ATOM 1603 N N . LEU A 1 203 ? 1.433 17.103 2.899 1.00 68.62 203 LEU A N 1
ATOM 1604 C CA . LEU A 1 203 ? 0.473 16.114 3.377 1.00 68.62 203 LEU A CA 1
ATOM 1605 C C . LEU A 1 203 ? 0.839 14.726 2.851 1.00 68.62 203 LEU A C 1
ATOM 1607 O O . LEU A 1 203 ? 0.753 14.435 1.658 1.00 68.62 203 LEU A O 1
ATOM 1611 N N . THR A 1 204 ? 1.218 13.850 3.775 1.00 72.62 204 THR A N 1
ATOM 1612 C CA . THR A 1 204 ? 1.490 12.441 3.502 1.00 72.62 204 THR A CA 1
ATOM 1613 C C . THR A 1 204 ? 0.209 11.631 3.702 1.00 72.62 204 THR A C 1
ATOM 1615 O O . THR A 1 204 ? -0.613 11.919 4.570 1.00 72.62 204 THR A O 1
ATOM 1618 N N . GLY A 1 205 ? -0.017 10.638 2.844 1.00 79.75 205 GLY A N 1
ATOM 1619 C CA . GLY A 1 205 ? -1.274 9.886 2.804 1.00 79.75 205 GLY A CA 1
ATOM 1620 C C . GLY A 1 205 ? -1.098 8.531 2.130 1.00 79.75 205 GLY A C 1
ATOM 1621 O O . GLY A 1 205 ? 0.032 8.113 1.879 1.00 79.75 205 GLY A O 1
ATOM 1622 N N . PHE A 1 206 ? -2.203 7.857 1.791 1.00 84.38 206 PHE A N 1
ATOM 1623 C CA . PHE A 1 206 ? -2.174 6.487 1.253 1.00 84.38 206 PHE A CA 1
ATOM 1624 C C . PHE A 1 206 ? -1.254 6.325 0.035 1.00 84.38 206 PHE A C 1
ATOM 1626 O O . PHE A 1 206 ? -0.507 5.350 -0.027 1.00 84.38 206 PHE A O 1
ATOM 1633 N N . ASN A 1 207 ? -1.215 7.307 -0.871 1.00 85.12 207 ASN A N 1
ATOM 1634 C CA . ASN A 1 207 ? -0.309 7.271 -2.022 1.00 85.12 207 ASN A CA 1
ATOM 1635 C C . ASN A 1 207 ? 1.166 7.223 -1.606 1.00 85.12 207 ASN A C 1
ATOM 1637 O O . ASN A 1 207 ? 1.918 6.434 -2.157 1.00 85.12 207 ASN A O 1
ATOM 1641 N N . HIS A 1 208 ? 1.575 8.003 -0.606 1.00 84.75 208 HIS A N 1
ATOM 1642 C CA . HIS A 1 208 ? 2.960 8.031 -0.119 1.00 84.75 208 HIS A CA 1
ATOM 1643 C C . HIS A 1 208 ? 3.327 6.765 0.665 1.00 84.75 208 HIS A C 1
ATOM 1645 O O . HIS A 1 208 ? 4.492 6.377 0.725 1.00 84.75 208 HIS A O 1
ATOM 1651 N N . TRP A 1 209 ? 2.340 6.098 1.265 1.00 86.44 209 TRP A N 1
ATOM 1652 C CA . TRP A 1 209 ? 2.560 4.827 1.948 1.00 86.44 209 TRP A CA 1
ATOM 1653 C C . TRP A 1 209 ? 2.742 3.672 0.968 1.00 86.44 209 TRP A C 1
ATOM 1655 O O . TRP A 1 209 ? 3.620 2.843 1.182 1.00 86.44 209 TRP A O 1
ATOM 1665 N N . VAL A 1 210 ? 1.952 3.628 -0.105 1.00 84.69 210 VAL A N 1
ATOM 1666 C CA . VAL A 1 210 ? 1.944 2.506 -1.056 1.00 84.69 210 VAL A CA 1
ATOM 1667 C C . VAL A 1 210 ? 2.933 2.712 -2.209 1.00 84.69 210 VAL A C 1
ATOM 1669 O O . VAL A 1 210 ? 3.614 1.765 -2.591 1.00 84.69 210 VAL A O 1
ATOM 1672 N N . PHE A 1 211 ? 3.075 3.932 -2.735 1.00 84.44 211 PHE A N 1
ATOM 1673 C CA . PHE A 1 211 ? 3.960 4.226 -3.863 1.00 84.44 211 PHE A CA 1
ATOM 1674 C C . PHE A 1 211 ? 5.298 4.803 -3.435 1.00 84.44 211 PHE A C 1
ATOM 1676 O O . PHE A 1 211 ? 5.396 5.951 -2.998 1.00 84.44 211 PHE A O 1
ATOM 1683 N N . LEU A 1 212 ? 6.362 4.052 -3.710 1.00 84.44 212 LEU A N 1
ATOM 1684 C CA . LEU A 1 212 ? 7.722 4.516 -3.465 1.00 84.44 212 LEU A CA 1
ATOM 1685 C C . LEU A 1 212 ? 8.077 5.742 -4.316 1.00 84.44 212 LEU A C 1
ATOM 1687 O O . LEU A 1 212 ? 8.701 6.676 -3.816 1.00 84.44 212 LEU A O 1
ATOM 1691 N N . LEU A 1 213 ? 7.629 5.776 -5.574 1.00 84.50 213 LEU A N 1
ATOM 1692 C CA . LEU A 1 213 ? 7.966 6.842 -6.518 1.00 84.50 213 LEU A CA 1
ATOM 1693 C C . LEU A 1 213 ? 7.571 8.241 -6.014 1.00 84.50 213 LEU A C 1
ATOM 1695 O O . LEU A 1 213 ? 8.328 9.193 -6.183 1.00 84.50 213 LEU A O 1
ATOM 1699 N N . HIS A 1 214 ? 6.438 8.360 -5.317 1.00 81.12 214 HIS A N 1
ATOM 1700 C CA . HIS A 1 214 ? 5.987 9.628 -4.731 1.00 81.12 214 HIS A CA 1
ATOM 1701 C C . HIS A 1 214 ? 6.951 10.179 -3.673 1.00 81.12 214 HIS A C 1
ATOM 1703 O O . HIS A 1 214 ? 7.074 11.399 -3.524 1.00 81.12 214 HIS A O 1
ATOM 1709 N N . ASN A 1 215 ? 7.648 9.286 -2.968 1.00 82.06 215 ASN A N 1
ATOM 1710 C CA . ASN A 1 215 ? 8.642 9.645 -1.964 1.00 82.06 215 ASN A CA 1
ATOM 1711 C C . ASN A 1 215 ? 10.001 9.974 -2.589 1.00 82.06 215 ASN A C 1
ATOM 1713 O O . ASN A 1 215 ? 10.736 10.785 -2.034 1.00 82.06 215 ASN A O 1
ATOM 1717 N N . LEU A 1 216 ? 10.324 9.365 -3.735 1.00 83.88 216 LEU A N 1
ATOM 1718 C CA . LEU A 1 216 ? 11.588 9.575 -4.446 1.00 83.88 216 LEU A CA 1
ATOM 1719 C C . LEU A 1 216 ? 11.564 10.790 -5.384 1.00 83.88 216 LEU A C 1
ATOM 1721 O O . LEU A 1 216 ? 12.622 11.279 -5.766 1.00 83.88 216 LEU A O 1
ATOM 1725 N N . ALA A 1 217 ? 10.380 11.313 -5.716 1.00 79.94 217 ALA A N 1
ATOM 1726 C CA . ALA A 1 217 ? 10.223 12.482 -6.583 1.00 79.94 217 ALA A CA 1
ATOM 1727 C C . ALA A 1 217 ? 10.957 13.736 -6.067 1.00 79.94 217 ALA A C 1
ATOM 1729 O O . ALA A 1 217 ? 11.343 14.597 -6.854 1.00 79.94 217 ALA A O 1
ATOM 1730 N N . CYS A 1 218 ? 11.152 13.861 -4.750 1.00 79.88 218 CYS A N 1
ATOM 1731 C CA . CYS A 1 218 ? 11.952 14.928 -4.154 1.00 79.88 218 CYS A CA 1
ATOM 1732 C C . CYS A 1 218 ? 12.787 14.381 -2.986 1.00 79.88 218 CYS A C 1
ATOM 1734 O O . CYS A 1 218 ? 12.252 13.630 -2.169 1.00 79.88 218 CYS A O 1
ATOM 1736 N N . PRO A 1 219 ? 14.046 14.822 -2.812 1.00 80.69 219 PRO A N 1
ATOM 1737 C CA . PRO A 1 219 ? 14.953 14.265 -1.801 1.00 80.69 219 PRO A CA 1
ATOM 1738 C C . PRO A 1 219 ? 14.447 14.430 -0.358 1.00 80.69 219 PRO A C 1
ATOM 1740 O O . PRO A 1 219 ? 14.723 13.598 0.500 1.00 80.69 219 PRO A O 1
ATOM 1743 N N . TRP A 1 220 ? 13.664 15.474 -0.081 1.00 80.50 220 TRP A N 1
ATOM 1744 C CA . TRP A 1 220 ? 13.104 15.753 1.244 1.00 80.50 220 TRP A CA 1
ATOM 1745 C C . TRP A 1 220 ? 11.771 15.033 1.524 1.00 80.50 220 TRP A C 1
ATOM 1747 O O . TRP A 1 220 ? 11.341 14.976 2.676 1.00 80.50 220 TRP A O 1
ATOM 1757 N N . ARG A 1 221 ? 11.103 14.463 0.509 1.00 83.00 221 ARG A N 1
ATOM 1758 C CA . ARG A 1 221 ? 9.788 13.817 0.687 1.00 83.00 221 ARG A CA 1
ATOM 1759 C C . ARG A 1 221 ? 9.882 12.470 1.381 1.00 83.00 221 ARG A C 1
ATOM 1761 O O . ARG A 1 221 ? 9.038 12.163 2.222 1.00 83.00 221 ARG A O 1
ATOM 1768 N N . PHE A 1 222 ? 10.904 11.683 1.061 1.00 84.75 222 PHE A N 1
ATOM 1769 C CA . PHE A 1 222 ? 11.151 10.413 1.735 1.00 84.75 222 PHE A CA 1
ATOM 1770 C C . PHE A 1 222 ? 11.349 10.577 3.256 1.00 84.75 222 PHE A C 1
ATOM 1772 O O . PHE A 1 222 ? 10.580 9.969 4.005 1.00 84.75 222 PHE A O 1
ATOM 1779 N N . PRO A 1 223 ? 12.275 11.429 3.754 1.00 86.62 223 PRO A N 1
ATOM 1780 C CA . PRO A 1 223 ? 12.429 11.622 5.195 1.00 86.62 223 PRO A CA 1
ATOM 1781 C C . PRO A 1 223 ? 11.181 12.238 5.845 1.00 86.62 223 PRO A C 1
ATOM 1783 O O . PRO A 1 223 ? 10.801 11.813 6.934 1.00 86.62 223 PRO A O 1
ATOM 1786 N N . LEU A 1 224 ? 10.483 13.164 5.177 1.00 86.81 224 LEU A N 1
ATOM 1787 C CA . LEU A 1 224 ? 9.223 13.718 5.689 1.00 86.81 224 LEU A CA 1
ATOM 1788 C C . LEU A 1 224 ? 8.146 12.636 5.867 1.00 86.81 224 LEU A C 1
ATOM 1790 O O . LEU A 1 224 ? 7.479 12.573 6.903 1.00 86.81 224 LEU A O 1
ATOM 1794 N N . THR A 1 225 ? 7.989 11.759 4.875 1.00 86.44 225 THR A N 1
ATOM 1795 C CA . THR A 1 225 ? 7.038 10.641 4.932 1.00 86.44 225 THR A CA 1
ATOM 1796 C C . THR A 1 225 ? 7.409 9.659 6.028 1.00 86.44 225 THR A C 1
ATOM 1798 O O . THR A 1 225 ? 6.526 9.229 6.767 1.00 86.44 225 THR A O 1
ATOM 1801 N N . ALA A 1 226 ? 8.696 9.365 6.208 1.00 87.88 226 ALA A N 1
ATOM 1802 C CA . ALA A 1 226 ? 9.162 8.520 7.299 1.00 87.88 226 ALA A CA 1
ATOM 1803 C C . ALA A 1 226 ? 8.815 9.116 8.675 1.00 87.88 226 ALA A C 1
ATOM 1805 O O . ALA A 1 226 ? 8.222 8.427 9.502 1.00 87.88 226 ALA A O 1
ATOM 1806 N N . VAL A 1 227 ? 9.108 10.403 8.904 1.00 88.94 227 VAL A N 1
ATOM 1807 C CA . VAL A 1 227 ? 8.835 11.085 10.183 1.00 88.94 227 VAL A CA 1
ATOM 1808 C C . VAL A 1 227 ? 7.335 11.161 10.472 1.00 88.94 227 VAL A C 1
ATOM 1810 O O . VAL A 1 227 ? 6.894 10.771 11.553 1.00 88.94 227 VAL A O 1
ATOM 1813 N N . THR A 1 228 ? 6.534 11.618 9.506 1.00 88.62 228 THR A N 1
ATOM 1814 C CA . THR A 1 228 ? 5.074 11.747 9.674 1.00 88.62 228 THR A CA 1
ATOM 1815 C C . THR A 1 228 ? 4.406 10.392 9.905 1.00 88.62 228 THR A C 1
ATOM 1817 O O . THR A 1 228 ? 3.575 10.252 10.800 1.00 88.62 228 THR A O 1
ATOM 1820 N N . THR A 1 229 ? 4.820 9.366 9.162 1.00 89.56 229 THR A N 1
ATOM 1821 C CA . THR A 1 229 ? 4.302 8.001 9.311 1.00 89.56 229 THR A CA 1
ATOM 1822 C C . THR A 1 229 ? 4.712 7.382 10.643 1.00 89.56 229 THR A C 1
ATOM 1824 O O . THR A 1 229 ? 3.877 6.767 11.302 1.00 89.56 229 THR A O 1
ATOM 1827 N N . ALA A 1 230 ? 5.963 7.568 11.077 1.00 89.69 230 ALA A N 1
ATOM 1828 C CA . ALA A 1 230 ? 6.430 7.083 12.373 1.00 89.69 230 ALA A CA 1
ATOM 1829 C C . ALA A 1 230 ? 5.668 7.748 13.526 1.00 89.69 230 ALA A C 1
ATOM 1831 O O . ALA A 1 230 ? 5.225 7.052 14.436 1.00 89.69 230 ALA A O 1
ATOM 1832 N N . GLY A 1 231 ? 5.4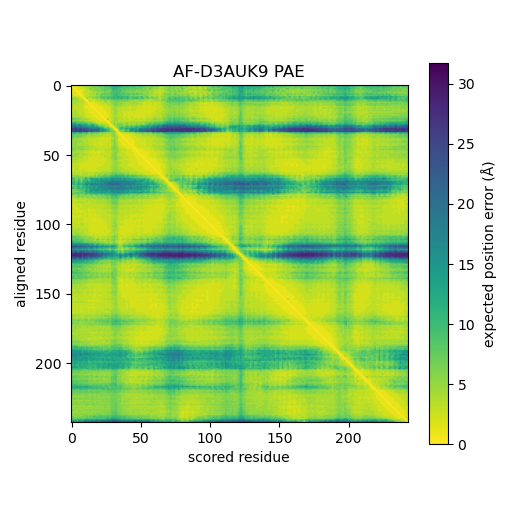46 9.066 13.458 1.00 90.50 231 GLY A N 1
ATOM 1833 C CA . GLY A 1 231 ? 4.642 9.796 14.440 1.00 90.50 231 GLY A CA 1
ATOM 1834 C C . GLY A 1 231 ? 3.199 9.290 14.511 1.00 90.50 231 GLY A C 1
ATOM 1835 O O . GLY A 1 231 ? 2.701 9.000 15.597 1.00 90.50 231 GLY A O 1
ATOM 1836 N N . LEU A 1 232 ? 2.545 9.105 13.358 1.00 89.88 232 LEU A N 1
ATOM 1837 C CA . LEU A 1 232 ? 1.187 8.554 13.288 1.00 89.88 232 LEU A CA 1
ATOM 1838 C C . LEU A 1 232 ? 1.117 7.118 13.826 1.00 89.88 232 LEU A C 1
ATOM 1840 O O . LEU A 1 232 ? 0.239 6.804 14.628 1.00 89.88 232 LEU A O 1
ATOM 1844 N N . ALA A 1 233 ? 2.044 6.248 13.420 1.00 90.88 233 ALA A N 1
ATOM 1845 C CA . ALA A 1 233 ? 2.098 4.865 13.883 1.00 90.88 233 ALA A CA 1
ATOM 1846 C C . ALA A 1 233 ? 2.356 4.779 15.393 1.00 90.88 233 ALA A C 1
ATOM 1848 O O . ALA A 1 233 ? 1.664 4.032 16.083 1.00 90.88 233 ALA A O 1
ATOM 1849 N N . ALA A 1 234 ? 3.290 5.577 15.915 1.00 90.94 234 ALA A N 1
ATOM 1850 C CA . ALA A 1 234 ? 3.568 5.665 17.344 1.00 90.94 234 ALA A CA 1
ATOM 1851 C C . ALA A 1 234 ? 2.351 6.177 18.125 1.00 90.94 234 ALA A C 1
ATOM 1853 O O . ALA A 1 234 ? 2.010 5.595 19.151 1.00 90.94 234 ALA A O 1
ATOM 1854 N N . GLY A 1 235 ? 1.650 7.197 17.618 1.00 91.19 235 GLY A N 1
ATOM 1855 C CA . GLY A 1 235 ? 0.414 7.703 18.217 1.00 91.19 235 GLY A CA 1
ATOM 1856 C C . GLY A 1 235 ? -0.692 6.645 18.271 1.00 91.19 235 GLY A C 1
ATOM 1857 O O . GLY A 1 235 ? -1.299 6.447 19.322 1.00 91.19 235 GLY A O 1
ATOM 1858 N N . MET A 1 236 ? -0.910 5.906 17.177 1.00 92.38 236 MET A N 1
ATOM 1859 C CA . MET A 1 236 ? -1.878 4.798 17.135 1.00 92.38 236 MET A CA 1
ATOM 1860 C C . MET A 1 236 ? -1.503 3.670 18.106 1.00 92.38 236 MET A C 1
ATOM 1862 O O . MET A 1 236 ? -2.355 3.183 18.845 1.00 92.38 236 MET A O 1
ATOM 1866 N N . VAL A 1 237 ? -0.229 3.272 18.139 1.00 90.62 237 VAL A N 1
ATOM 1867 C CA . VAL A 1 237 ? 0.276 2.253 19.072 1.00 90.62 237 VAL A CA 1
ATOM 1868 C C . VAL A 1 237 ? 0.101 2.704 20.521 1.00 90.62 237 VAL A C 1
ATOM 1870 O O . VAL A 1 237 ? -0.424 1.944 21.331 1.00 90.62 237 VAL A O 1
ATOM 1873 N N . TRP A 1 238 ? 0.474 3.944 20.838 1.00 91.12 238 TRP A N 1
ATOM 1874 C CA . TRP A 1 238 ? 0.329 4.509 22.175 1.00 91.12 238 TRP A CA 1
ATOM 1875 C C . TRP A 1 238 ? -1.137 4.504 22.627 1.00 91.12 238 TRP A C 1
ATOM 1877 O O . TRP A 1 238 ? -1.432 3.961 23.692 1.00 91.12 238 TRP A O 1
ATOM 1887 N N . LEU A 1 239 ? -2.060 4.987 21.782 1.00 89.56 239 LEU A N 1
ATOM 1888 C CA . LEU A 1 239 ? -3.507 4.975 22.042 1.00 89.56 239 LEU A CA 1
ATOM 1889 C C . LEU A 1 239 ? -4.040 3.573 22.362 1.00 89.56 239 LEU A C 1
ATOM 1891 O O . LEU A 1 239 ? -4.869 3.417 23.256 1.00 89.56 239 LEU A O 1
ATOM 1895 N N . VAL A 1 240 ? -3.561 2.555 21.647 1.00 87.56 240 VAL A N 1
ATOM 1896 C CA . VAL A 1 240 ? -3.955 1.157 21.860 1.00 87.56 240 VAL A CA 1
ATOM 1897 C C . VAL A 1 240 ? -3.377 0.588 23.158 1.00 87.56 240 VAL A C 1
ATOM 1899 O O . VAL A 1 240 ? -4.025 -0.235 23.795 1.00 87.56 240 VAL A O 1
ATOM 1902 N N . THR A 1 241 ? -2.165 0.989 23.549 1.00 84.56 241 THR A N 1
ATOM 1903 C CA . THR A 1 241 ? -1.491 0.461 24.752 1.00 84.56 241 THR A CA 1
ATOM 1904 C C . THR A 1 241 ? -1.911 1.121 26.063 1.00 84.56 241 THR A C 1
ATOM 1906 O O . THR A 1 241 ? -1.708 0.526 27.116 1.00 84.56 241 THR A O 1
ATOM 1909 N N . GLN A 1 242 ? -2.482 2.328 26.018 1.00 79.56 242 GLN A N 1
ATOM 1910 C CA . GLN A 1 242 ? -2.979 3.045 27.203 1.00 79.56 242 GLN A CA 1
ATOM 1911 C C . GLN A 1 242 ? -4.302 2.476 27.754 1.00 79.56 242 GLN A C 1
ATOM 1913 O O . GLN A 1 242 ? -4.754 2.911 28.811 1.00 79.56 242 GLN A O 1
ATOM 1918 N N . ARG A 1 243 ? -4.936 1.530 27.050 1.00 61.12 243 ARG A N 1
ATOM 1919 C CA . ARG A 1 243 ? -6.175 0.847 27.454 1.00 61.12 243 ARG A CA 1
ATOM 1920 C C . ARG A 1 243 ? -5.952 -0.649 27.657 1.00 61.12 243 ARG A C 1
ATOM 1922 O O . ARG A 1 243 ? -6.620 -1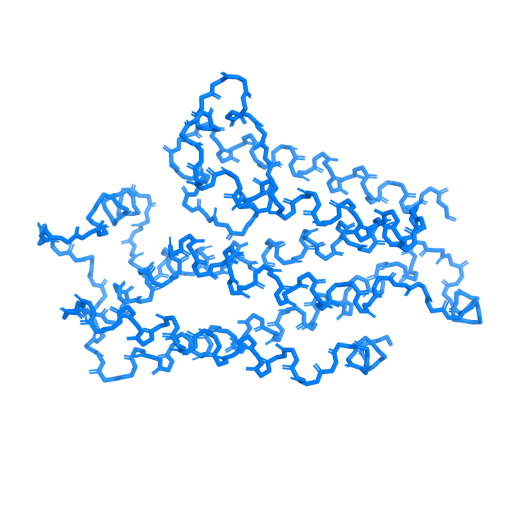.205 28.552 1.00 61.12 243 ARG A O 1
#

Sequence (243 aa):
MVRRVWEKAGLGKFFLLFVLSLLFGLSERVSTQDTLPVHLLAVLNDQYYYTFAVLPVFLLLCTSVMEDDTPFVLVRYGTFGRYFFHKYRALLMIAALLWLGQMAAILLTGLGLPIAGRWPGTSGGQWREVFTLLQGIFPSPWSAILCCAGQTLLGYGLIALTALCLGHFCSRSLAVRLLMALYLFAVLWIQLPVMSRPPFVFLTGFNHWVFLLHNLACPWRFPLTAVTTAGLAAGMVWLVTQR

Nearest PDB structures (foldseek):
  8uby-assembly1_A  TM=2.228E-01  e=7.897E+00  Homo sapiens

Organism: NCBI:txid566550

pLDDT: mean 85.42, std 8.87, range [48.78, 95.62]

Foldseek 3Di:
DLVVLDVLQDCVLLVQLLVLLLVLLLVLVVVDQDALLVSLVVSLQPLCSCLPRVLVSLVSSLLSLQADDDVVQVVVQVAQLSVLVVSLVSQLVVLVVSLVSSSVSNSVSSPPGHHDFDQDPCPDDPCNVVSVLCVVPDVTSVRVSVVLSVLQSQLSSLLSLLLNLLSVPDPSVVSSVVSVVLSVVSVCCVVPPCCCDPPNVLDDGSCVSNGPSSQSVDVVSVVSNVVVSVVVSVVSSVVSVVD

Radius of gyration: 18.96 Å; Cα contacts (8 Å, |Δi|>4): 240; chains: 1; bounding box: 42×42×56 Å

Mean predicted aligned error: 6.29 Å

Solvent-accessible surface area (backbone atoms only — not comparable to full-atom values): 13197 Å² total; per-residue (Å²): 102,47,70,59,50,47,66,48,44,42,69,66,52,50,52,52,44,26,52,47,32,32,52,54,30,44,56,54,54,76,74,50,98,57,39,30,50,56,50,53,45,51,56,74,64,36,66,62,54,42,63,68,46,47,48,55,48,50,50,55,40,38,64,54,53,21,62,76,74,61,71,77,61,51,66,77,50,75,40,55,36,57,43,48,54,49,50,50,53,28,50,42,54,52,49,50,51,45,49,49,44,34,52,49,25,40,53,59,48,41,66,91,43,53,87,52,83,64,71,81,69,92,67,90,52,97,56,44,70,62,50,54,54,47,56,76,76,32,98,35,50,66,57,44,44,52,50,38,55,49,29,33,54,53,19,50,45,52,53,46,51,51,39,40,51,34,27,68,79,34,57,65,71,54,25,52,51,51,54,49,50,52,48,52,50,44,53,46,50,75,77,33,76,66,42,73,32,87,77,49,52,75,67,75,50,64,54,55,42,33,35,48,64,69,25,67,73,39,87,65,41,40,60,50,45,52,53,55,49,49,52,52,51,50,50,54,52,49,63,42,62,79,89